Protein AF-A0A7X7P856-F1 (afdb_monomer_lite)

Foldseek 3Di:
DALVLLLVVLVCVQVCVVVCVPCVVDDCPDPVLVPDDLLVNLLVLLSVCLVPVDPVSLVSNVVSCVVVVHDADSVVSVVLSVVLVVLVPDPPSRVVVVVSSLVSQVRSCVRQRCLCVQLVVCVVVVVLLSVLLSLLVSLVSGDHLVVNLVSLVVCCVSPVCSVVLNVLSVVLVCLSVVDDNDPVSSVVSSVSVNVSNVVSVVSD

Radius of gyration: 17.4 Å; chains: 1; bounding box: 40×41×43 Å

Structure (mmCIF, N/CA/C/O backbone):
data_AF-A0A7X7P856-F1
#
_entry.id   AF-A0A7X7P856-F1
#
loop_
_atom_site.group_PDB
_atom_site.id
_atom_site.type_symbol
_atom_site.label_atom_id
_atom_site.label_alt_id
_atom_site.label_comp_id
_atom_site.label_asym_id
_atom_site.label_entity_id
_atom_site.label_seq_id
_atom_site.pdbx_PDB_ins_code
_atom_site.Cartn_x
_atom_site.Cartn_y
_atom_site.Cartn_z
_atom_site.occupancy
_atom_site.B_iso_or_equiv
_atom_site.auth_seq_id
_atom_site.auth_comp_id
_atom_site.auth_asym_id
_atom_site.auth_atom_id
_atom_site.pdbx_PDB_model_num
ATOM 1 N N . MET A 1 1 ? 11.801 -8.589 -17.623 1.00 38.41 1 MET A N 1
ATOM 2 C CA . MET A 1 1 ? 10.971 -8.001 -16.553 1.00 38.41 1 MET A CA 1
ATOM 3 C C . MET A 1 1 ? 11.200 -8.850 -15.317 1.00 38.41 1 MET A C 1
ATOM 5 O O . MET A 1 1 ? 11.329 -10.060 -15.484 1.00 38.41 1 MET A O 1
ATOM 9 N N . SER A 1 2 ? 11.318 -8.259 -14.129 1.00 43.03 2 SER A N 1
ATOM 10 C CA . SER A 1 2 ? 11.492 -9.043 -12.901 1.00 43.03 2 SER A CA 1
ATOM 11 C C . SER A 1 2 ? 10.182 -9.720 -12.487 1.00 43.03 2 SER A C 1
ATOM 13 O O . SER A 1 2 ? 9.095 -9.311 -12.907 1.00 43.03 2 SER A O 1
ATOM 15 N N . LEU A 1 3 ? 10.282 -10.749 -11.640 1.00 43.09 3 LEU A N 1
ATOM 16 C CA . LEU A 1 3 ? 9.109 -11.396 -11.049 1.00 43.09 3 LEU A CA 1
ATOM 17 C C . LEU A 1 3 ? 8.298 -10.377 -10.243 1.00 43.09 3 LEU A C 1
ATOM 19 O O . LEU A 1 3 ? 7.095 -10.262 -10.431 1.00 43.09 3 LEU A O 1
ATOM 23 N N . THR A 1 4 ? 8.983 -9.569 -9.435 1.00 47.41 4 THR A N 1
ATOM 24 C CA . THR A 1 4 ? 8.433 -8.518 -8.571 1.00 47.41 4 THR A CA 1
ATOM 25 C C . THR A 1 4 ? 7.599 -7.491 -9.343 1.00 47.41 4 THR A C 1
ATOM 27 O O . THR A 1 4 ? 6.482 -7.184 -8.929 1.00 47.41 4 THR A O 1
ATOM 30 N N . VAL A 1 5 ? 8.084 -7.005 -10.492 1.00 51.69 5 VAL A N 1
ATOM 31 C CA . VAL A 1 5 ? 7.381 -5.991 -11.301 1.00 51.69 5 VAL A CA 1
ATOM 32 C C . VAL A 1 5 ? 6.176 -6.585 -12.034 1.00 51.69 5 VAL A C 1
ATOM 34 O O . VAL A 1 5 ? 5.105 -5.981 -12.019 1.00 51.69 5 VAL A O 1
ATOM 37 N N . VAL A 1 6 ? 6.286 -7.787 -12.615 1.00 48.34 6 VAL A N 1
ATOM 38 C CA . VAL A 1 6 ? 5.138 -8.426 -13.298 1.00 48.34 6 VAL A CA 1
ATOM 39 C C . VAL A 1 6 ? 4.101 -8.938 -12.296 1.00 48.34 6 VAL A C 1
ATOM 41 O O . VAL A 1 6 ? 2.902 -8.796 -12.532 1.00 48.34 6 VAL A O 1
ATOM 44 N N . PHE A 1 7 ? 4.535 -9.470 -11.150 1.00 45.38 7 PHE A N 1
ATOM 45 C CA . PHE A 1 7 ? 3.647 -9.818 -10.044 1.00 45.38 7 PHE A CA 1
ATOM 46 C C . PHE A 1 7 ? 2.906 -8.581 -9.554 1.00 45.38 7 PHE A C 1
ATOM 48 O O . PHE A 1 7 ? 1.685 -8.620 -9.460 1.00 45.38 7 PHE A O 1
ATOM 55 N N . THR A 1 8 ? 3.597 -7.465 -9.315 1.00 52.28 8 THR A N 1
ATOM 56 C CA . THR A 1 8 ? 2.916 -6.265 -8.823 1.00 52.28 8 THR A CA 1
ATOM 57 C C . THR A 1 8 ? 1.985 -5.675 -9.878 1.00 52.28 8 THR A C 1
ATOM 59 O O . THR A 1 8 ? 0.849 -5.360 -9.544 1.00 52.28 8 THR A O 1
ATOM 62 N N . ALA A 1 9 ? 2.361 -5.659 -11.162 1.00 54.81 9 ALA A N 1
ATOM 63 C CA . ALA A 1 9 ? 1.444 -5.320 -12.256 1.00 54.81 9 ALA A CA 1
ATOM 64 C C . ALA A 1 9 ? 0.198 -6.237 -12.304 1.00 54.81 9 ALA A C 1
ATOM 66 O O . ALA A 1 9 ? -0.886 -5.786 -12.670 1.00 54.81 9 ALA A O 1
ATOM 67 N N . LEU A 1 10 ? 0.314 -7.502 -11.880 1.00 47.91 10 LEU A N 1
ATOM 68 C CA . LEU A 1 10 ? -0.820 -8.414 -11.700 1.00 47.91 10 LEU A CA 1
ATOM 69 C C . LEU A 1 10 ? -1.604 -8.166 -10.403 1.00 47.91 10 LEU A C 1
ATOM 71 O O . LEU A 1 10 ? -2.823 -8.273 -10.447 1.00 47.91 10 LEU A O 1
ATOM 75 N N . VAL A 1 11 ? -0.977 -7.770 -9.290 1.00 51.22 11 VAL A N 1
ATOM 76 C CA . VAL A 1 11 ? -1.675 -7.304 -8.071 1.00 51.22 11 VAL A CA 1
ATOM 77 C C . VAL A 1 11 ? -2.507 -6.058 -8.377 1.00 51.22 11 VAL A C 1
ATOM 79 O O . VAL A 1 11 ? -3.697 -6.022 -8.058 1.00 51.22 11 VAL A O 1
ATOM 82 N N . PHE A 1 12 ? -1.928 -5.111 -9.117 1.00 54.31 12 PHE A N 1
ATOM 83 C CA . PHE A 1 12 ? -2.629 -4.001 -9.761 1.00 54.31 12 PHE A CA 1
ATOM 84 C C . PHE A 1 12 ? -3.793 -4.480 -10.635 1.00 54.31 12 PHE A C 1
ATOM 86 O O . PHE A 1 12 ? -4.879 -3.916 -10.573 1.00 54.31 12 PHE A O 1
ATOM 93 N N . PHE A 1 13 ? -3.628 -5.561 -11.400 1.00 45.94 13 PHE A N 1
ATOM 94 C CA . PHE A 1 13 ? -4.702 -6.129 -12.223 1.00 45.94 13 PHE A CA 1
ATOM 95 C C . PHE A 1 13 ? -5.777 -6.908 -11.435 1.00 45.94 13 PHE A C 1
ATOM 97 O O . PHE A 1 13 ? -6.794 -7.277 -12.021 1.00 45.94 13 PHE A O 1
ATOM 104 N N . ILE A 1 14 ? -5.577 -7.181 -10.139 1.00 47.62 14 ILE A N 1
ATOM 105 C CA . ILE A 1 14 ? -6.510 -7.913 -9.259 1.00 47.62 14 ILE A CA 1
ATOM 106 C C . ILE A 1 14 ? -7.285 -6.936 -8.376 1.00 47.62 14 ILE A C 1
ATOM 108 O O . ILE A 1 14 ? -8.507 -6.862 -8.488 1.00 47.62 14 ILE A O 1
ATOM 112 N N . ILE A 1 15 ? -6.578 -6.131 -7.572 1.00 51.12 15 ILE A N 1
ATOM 113 C CA . ILE A 1 15 ? -7.159 -5.031 -6.782 1.00 51.12 15 ILE A CA 1
ATOM 114 C C . ILE A 1 15 ? -7.864 -4.072 -7.744 1.00 51.12 15 ILE A C 1
ATOM 116 O O . ILE A 1 15 ? -9.063 -3.796 -7.632 1.00 51.12 15 ILE A O 1
ATOM 120 N N . GLY A 1 16 ? -7.151 -3.705 -8.808 1.00 49.91 16 GLY A N 1
ATOM 121 C CA . GLY A 1 16 ? -7.689 -2.947 -9.915 1.00 49.91 16 GLY A CA 1
ATOM 122 C C . GLY A 1 16 ? -8.701 -3.702 -10.774 1.00 49.91 16 GLY A C 1
ATOM 123 O O . GLY A 1 16 ? -9.312 -3.047 -11.600 1.00 49.91 16 GLY A O 1
ATOM 124 N N . ARG A 1 17 ? -8.997 -5.005 -10.618 1.00 43.22 17 ARG A N 1
ATOM 125 C CA . ARG A 1 17 ? -10.100 -5.635 -11.387 1.00 43.22 17 ARG A CA 1
ATOM 126 C C . ARG A 1 17 ? -11.465 -5.123 -10.936 1.00 43.22 17 ARG A C 1
ATOM 128 O O . ARG A 1 17 ? -12.341 -4.894 -11.771 1.00 43.22 17 ARG A O 1
ATOM 135 N N . SER A 1 18 ? -11.608 -4.889 -9.633 1.00 45.06 18 SER A N 1
ATOM 136 C CA . SER A 1 18 ? -12.782 -4.262 -9.016 1.00 45.06 18 SER A CA 1
ATOM 137 C C . SER A 1 18 ? -12.935 -2.795 -9.433 1.00 45.06 18 SER A C 1
ATOM 139 O O . SER A 1 18 ? -14.052 -2.296 -9.561 1.00 45.06 18 SER A O 1
ATOM 141 N N . ILE A 1 19 ? -11.812 -2.117 -9.699 1.00 49.75 19 ILE A N 1
ATOM 142 C CA . ILE A 1 19 ? -11.761 -0.691 -10.041 1.00 49.75 19 ILE A CA 1
ATOM 143 C C . ILE A 1 19 ? -11.832 -0.470 -11.565 1.00 49.75 19 ILE A C 1
ATOM 145 O O . ILE A 1 19 ? -12.566 0.405 -12.005 1.00 49.75 19 ILE A O 1
ATOM 149 N N . LEU A 1 20 ? -11.189 -1.293 -12.403 1.00 45.03 20 LEU A N 1
ATOM 150 C CA . LEU A 1 20 ? -11.131 -1.208 -13.879 1.00 45.03 20 LEU A CA 1
ATOM 151 C C . LEU A 1 20 ? -12.496 -1.323 -14.563 1.00 45.03 20 LEU A C 1
ATOM 153 O O . LEU A 1 20 ? -12.686 -0.759 -15.642 1.00 45.03 20 LEU A O 1
ATOM 157 N N . LEU A 1 21 ? -13.455 -2.018 -13.943 1.00 48.25 21 LEU A N 1
ATOM 158 C CA . LEU A 1 21 ? -14.843 -2.048 -14.413 1.00 48.25 21 LEU A CA 1
ATOM 159 C C . LEU A 1 21 ? -15.564 -0.696 -14.230 1.00 48.25 21 LEU A C 1
ATOM 161 O O . LEU A 1 21 ? -16.592 -0.481 -14.865 1.00 48.25 21 LEU A O 1
ATOM 165 N N . ARG A 1 22 ? -15.002 0.230 -13.435 1.00 48.88 22 ARG A N 1
ATOM 166 C CA . ARG A 1 22 ? -15.431 1.637 -13.299 1.00 48.88 22 ARG A CA 1
ATOM 167 C C . ARG A 1 22 ? -14.425 2.635 -13.917 1.00 48.88 22 ARG A C 1
ATOM 169 O O . ARG A 1 22 ? -14.835 3.592 -14.558 1.00 48.88 22 ARG A O 1
ATOM 176 N N . TRP A 1 23 ? -13.112 2.388 -13.827 1.00 45.56 23 TRP A N 1
ATOM 177 C CA . TRP A 1 23 ? -12.014 3.278 -14.275 1.00 45.56 23 TRP A CA 1
ATOM 178 C C . TRP A 1 23 ? -11.854 3.381 -15.808 1.00 45.56 23 TRP A C 1
ATOM 180 O O . TRP A 1 23 ? -11.036 4.157 -16.305 1.00 45.56 23 TRP A O 1
ATOM 190 N N . ARG A 1 24 ? -12.628 2.611 -16.590 1.00 40.41 24 ARG A N 1
ATOM 191 C CA . ARG A 1 24 ? -12.507 2.514 -18.060 1.00 40.41 24 ARG A CA 1
ATOM 192 C C . ARG A 1 24 ? -12.919 3.774 -18.843 1.00 40.41 24 ARG A C 1
ATOM 194 O O . ARG A 1 24 ? -12.708 3.810 -20.052 1.00 40.41 24 ARG A O 1
ATOM 201 N N . ALA A 1 25 ? -13.451 4.801 -18.176 1.00 36.31 25 ALA A N 1
ATOM 202 C CA . ALA A 1 25 ? -13.782 6.117 -18.737 1.00 36.31 25 ALA A CA 1
ATOM 203 C C . ALA A 1 25 ? -12.839 7.214 -18.188 1.00 36.31 25 ALA A C 1
ATOM 205 O O . ALA A 1 25 ? -13.259 8.174 -17.548 1.00 36.31 25 ALA A O 1
ATOM 206 N N . GLY A 1 26 ? -11.529 7.047 -18.388 1.00 49.66 26 GLY A N 1
ATOM 207 C CA . GLY A 1 26 ? -10.508 7.802 -17.656 1.00 49.66 26 GLY A CA 1
ATOM 208 C C . GLY A 1 26 ? -10.487 9.324 -17.876 1.00 49.66 26 GLY A C 1
ATOM 209 O O . GLY A 1 26 ? -10.016 9.801 -18.909 1.00 49.66 26 GLY A O 1
ATOM 210 N N . ARG A 1 27 ? -10.852 10.084 -16.833 1.00 48.88 27 ARG A N 1
ATOM 211 C CA . ARG A 1 27 ? -10.323 11.427 -16.517 1.00 48.88 27 ARG A CA 1
ATOM 212 C C . ARG A 1 27 ? -10.225 11.584 -14.997 1.00 48.88 27 ARG A C 1
ATOM 214 O O . ARG A 1 27 ? -11.223 11.400 -14.313 1.00 48.88 27 ARG A O 1
ATOM 221 N N . LEU A 1 28 ? -9.069 12.001 -14.476 1.00 54.00 28 LEU A N 1
ATOM 222 C CA . LEU A 1 28 ? -8.986 12.537 -13.103 1.00 54.00 28 LEU A CA 1
ATOM 223 C C . LEU A 1 28 ? -9.680 13.914 -13.014 1.00 54.00 28 LEU A C 1
ATOM 225 O O . LEU A 1 28 ? -10.179 14.305 -11.967 1.00 54.00 28 LEU A O 1
ATOM 229 N N . ASP A 1 29 ? -9.818 14.591 -14.158 1.00 53.34 29 ASP A N 1
ATOM 230 C CA . ASP A 1 29 ? -10.626 15.798 -14.356 1.00 53.34 29 ASP A CA 1
ATOM 231 C C . ASP A 1 29 ? -12.149 15.522 -14.452 1.00 53.34 29 ASP A C 1
ATOM 233 O O . ASP A 1 29 ? -12.920 16.424 -14.785 1.00 53.34 29 ASP A O 1
ATOM 237 N N . ALA A 1 30 ? -12.612 14.283 -14.233 1.00 60.69 30 ALA A N 1
ATOM 238 C CA . ALA A 1 30 ? -14.042 13.968 -14.205 1.00 60.69 30 ALA A CA 1
ATOM 239 C C . ALA A 1 30 ? -14.698 14.481 -12.916 1.00 60.69 30 ALA A C 1
ATOM 241 O O . ALA A 1 30 ? -14.145 14.338 -11.825 1.00 60.69 30 ALA A O 1
ATOM 242 N N . ALA A 1 31 ? -15.936 14.975 -13.025 1.00 60.28 31 ALA A N 1
ATOM 243 C CA . ALA A 1 31 ? -16.765 15.275 -11.855 1.00 60.28 31 ALA A CA 1
ATOM 244 C C . ALA A 1 31 ? -16.944 14.038 -10.951 1.00 60.28 31 ALA A C 1
ATOM 246 O O . ALA A 1 31 ? -16.957 14.172 -9.734 1.00 60.28 31 ALA A O 1
ATOM 247 N N . GLU A 1 32 ? -16.993 12.844 -11.550 1.00 66.62 32 GLU A N 1
ATOM 248 C CA . GLU A 1 32 ? -17.070 11.550 -10.864 1.00 66.62 32 GLU A CA 1
ATOM 249 C C . GLU A 1 32 ? -15.872 11.296 -9.934 1.00 66.62 32 GLU A C 1
ATOM 251 O O . GLU A 1 32 ? -16.070 10.838 -8.815 1.00 66.62 32 GLU A O 1
ATOM 256 N N . PHE A 1 33 ? -14.639 11.646 -10.335 1.00 76.12 33 PHE A N 1
ATOM 257 C CA . PHE A 1 33 ? -13.462 11.482 -9.468 1.00 76.12 33 PHE A CA 1
ATOM 258 C C . PHE A 1 33 ? -13.538 12.403 -8.243 1.00 76.12 33 PHE A C 1
ATOM 260 O O . PHE A 1 33 ? -13.287 11.965 -7.124 1.00 76.12 33 PHE A O 1
ATOM 267 N N . LYS A 1 34 ? -13.975 13.655 -8.439 1.00 75.75 34 LYS A N 1
ATOM 268 C CA . LYS A 1 34 ? -14.164 14.633 -7.352 1.00 75.75 34 LYS A CA 1
ATOM 269 C C . LYS A 1 34 ? -15.361 14.331 -6.435 1.00 75.75 34 LYS A C 1
ATOM 271 O O . LYS A 1 34 ? -15.521 15.010 -5.426 1.00 75.75 34 LYS A O 1
ATOM 276 N N . GLN A 1 35 ? -16.194 13.348 -6.782 1.00 80.50 35 GLN A N 1
ATOM 277 C CA . GLN A 1 35 ? -17.296 12.841 -5.954 1.00 80.50 35 GLN A CA 1
ATOM 278 C C . GLN A 1 35 ? -16.911 11.594 -5.141 1.00 80.50 35 GLN A C 1
ATOM 280 O O . GLN A 1 35 ? -17.702 11.154 -4.310 1.00 80.50 35 GLN A O 1
ATOM 285 N N . LEU A 1 36 ? -15.722 11.021 -5.360 1.00 80.44 36 LEU A N 1
ATOM 286 C CA . LEU A 1 36 ? -15.198 9.935 -4.531 1.00 80.44 36 LEU A CA 1
ATOM 287 C C . LEU A 1 36 ? -14.749 10.467 -3.164 1.00 80.44 36 LEU A C 1
ATOM 289 O O . LEU A 1 36 ? -14.296 11.606 -3.042 1.00 80.44 36 LEU A O 1
ATOM 293 N N . GLU A 1 37 ? -14.799 9.616 -2.146 1.00 83.94 37 GLU A N 1
ATOM 294 C CA . GLU A 1 37 ? -14.263 9.928 -0.819 1.00 83.94 37 GLU A CA 1
ATOM 295 C C . GLU A 1 37 ? -12.737 10.151 -0.867 1.00 83.94 37 GLU A C 1
ATOM 297 O O . GLU A 1 37 ? -12.056 9.491 -1.662 1.00 83.94 37 GLU A O 1
ATOM 302 N N . PRO A 1 38 ? -12.157 11.024 -0.015 1.00 88.56 38 PRO A N 1
ATOM 303 C CA . PRO A 1 38 ? -10.721 11.322 -0.029 1.00 88.56 38 PRO A CA 1
ATOM 304 C C . PRO A 1 38 ? -9.813 10.088 0.087 1.00 88.56 38 PRO A C 1
ATOM 306 O O . PRO A 1 38 ? -8.777 10.032 -0.572 1.00 88.56 38 PRO A O 1
ATOM 309 N N . ALA A 1 39 ? -10.218 9.066 0.848 1.00 84.06 39 ALA A N 1
ATOM 310 C CA . ALA A 1 39 ? -9.491 7.799 0.946 1.00 84.06 39 ALA A CA 1
ATOM 311 C C . ALA A 1 39 ? -9.403 7.064 -0.405 1.00 84.06 39 ALA A C 1
ATOM 313 O O . ALA A 1 39 ? -8.324 6.642 -0.826 1.00 84.06 39 ALA A O 1
ATOM 314 N N . VAL A 1 40 ? -10.519 6.993 -1.137 1.00 83.94 40 VAL A N 1
ATOM 315 C CA . VAL A 1 40 ? -10.590 6.373 -2.469 1.00 83.94 40 VAL A CA 1
ATOM 316 C C . VAL A 1 40 ? -9.856 7.222 -3.513 1.00 83.94 40 VAL A C 1
ATOM 318 O O . VAL A 1 40 ? -9.156 6.671 -4.364 1.00 83.94 40 VAL A O 1
ATOM 321 N N . GLN A 1 41 ? -9.948 8.556 -3.433 1.00 87.94 41 GLN A N 1
ATOM 322 C CA . GLN A 1 41 ? -9.161 9.456 -4.286 1.00 87.94 41 GLN A CA 1
ATOM 323 C C . GLN A 1 41 ? -7.654 9.247 -4.078 1.00 87.94 41 GLN A C 1
ATOM 325 O O . GLN A 1 41 ? -6.931 9.055 -5.056 1.00 87.94 41 GLN A O 1
ATOM 330 N N . LEU A 1 42 ? -7.183 9.220 -2.825 1.00 90.56 42 LEU A N 1
ATOM 331 C CA . LEU A 1 42 ? -5.776 8.979 -2.499 1.00 90.56 42 LEU A CA 1
ATOM 332 C C . LEU A 1 42 ? -5.311 7.607 -2.995 1.00 90.56 42 LEU A C 1
ATOM 334 O O . LEU A 1 42 ? -4.256 7.526 -3.620 1.00 90.56 42 LEU A O 1
ATOM 338 N N . ALA A 1 43 ? -6.099 6.549 -2.773 1.00 87.56 43 ALA A N 1
ATOM 339 C CA . ALA A 1 43 ? -5.786 5.207 -3.259 1.00 87.56 43 ALA A CA 1
ATOM 340 C C . ALA A 1 43 ? -5.578 5.192 -4.783 1.00 87.56 43 ALA A C 1
ATOM 342 O O . ALA A 1 43 ? -4.524 4.765 -5.249 1.00 87.56 43 ALA A O 1
ATOM 343 N N . VAL A 1 44 ? -6.516 5.758 -5.552 1.00 85.00 44 VAL A N 1
ATOM 344 C CA . VAL A 1 44 ? -6.407 5.866 -7.019 1.00 85.00 44 VAL A CA 1
ATOM 345 C C . VAL A 1 44 ? -5.204 6.719 -7.443 1.00 85.00 44 VAL A C 1
ATOM 347 O O . VAL A 1 44 ? -4.542 6.401 -8.428 1.00 85.00 44 VAL A O 1
ATOM 350 N N . LEU A 1 45 ? -4.875 7.795 -6.725 1.00 90.62 45 LEU A N 1
ATOM 351 C CA . LEU A 1 45 ? -3.710 8.622 -7.057 1.00 90.62 45 LEU A CA 1
ATOM 352 C C . LEU A 1 45 ? -2.379 7.903 -6.779 1.00 90.62 45 LEU A C 1
ATOM 354 O O . LEU A 1 45 ? -1.477 7.981 -7.616 1.00 90.62 45 LEU A O 1
ATOM 358 N N . LYS A 1 46 ? -2.276 7.154 -5.669 1.00 91.56 46 LYS A N 1
ATOM 359 C CA . LYS A 1 46 ? -1.150 6.243 -5.392 1.00 91.56 46 LYS A CA 1
ATOM 360 C C . LYS A 1 46 ? -1.013 5.192 -6.497 1.00 91.56 46 LYS A C 1
ATOM 362 O O . LYS A 1 46 ? 0.074 5.035 -7.053 1.00 91.56 46 LYS A O 1
ATOM 367 N N . GLU A 1 47 ? -2.118 4.528 -6.848 1.00 85.56 47 GLU A N 1
ATOM 368 C CA . GLU A 1 47 ? -2.167 3.510 -7.903 1.00 85.56 47 GLU A CA 1
ATOM 369 C C . GLU A 1 47 ? -1.606 4.050 -9.222 1.00 85.56 47 GLU A C 1
ATOM 371 O O . GLU A 1 47 ? -0.669 3.485 -9.784 1.00 85.56 47 GLU A O 1
ATOM 376 N N . ARG A 1 48 ? -2.135 5.183 -9.701 1.00 84.38 48 ARG A N 1
ATOM 377 C CA . ARG A 1 48 ? -1.720 5.758 -10.988 1.00 84.38 48 ARG A CA 1
ATOM 378 C C . ARG A 1 48 ? -0.292 6.317 -10.967 1.00 84.38 48 ARG A C 1
ATOM 380 O O . ARG A 1 48 ? 0.318 6.412 -12.032 1.00 84.38 48 ARG A O 1
ATOM 387 N N . LEU A 1 49 ? 0.266 6.666 -9.801 1.00 89.00 49 LEU A N 1
ATOM 388 C CA . LEU A 1 49 ? 1.678 7.048 -9.694 1.00 89.00 49 LEU A CA 1
ATOM 389 C C . LEU A 1 49 ? 2.617 5.833 -9.783 1.00 89.00 49 LEU A C 1
ATOM 391 O O . LEU A 1 49 ? 3.643 5.956 -10.438 1.00 89.00 49 LEU A O 1
ATOM 395 N N . LEU A 1 50 ? 2.263 4.674 -9.213 1.00 87.56 50 LEU A N 1
ATOM 396 C CA . LEU A 1 50 ? 3.025 3.422 -9.385 1.00 87.56 50 LEU A CA 1
ATOM 397 C C . LEU A 1 50 ? 2.867 2.818 -10.789 1.00 87.56 50 LEU A C 1
ATOM 399 O O . LEU A 1 50 ? 3.840 2.330 -11.354 1.00 87.56 50 LEU A O 1
ATOM 403 N N . GLU A 1 51 ? 1.661 2.870 -11.367 1.00 83.00 51 GLU A N 1
ATOM 404 C CA . GLU A 1 51 ? 1.380 2.397 -12.735 1.00 83.00 51 GLU A CA 1
ATOM 405 C C . GLU A 1 51 ? 2.168 3.201 -13.784 1.00 83.00 51 GLU A C 1
ATOM 407 O O . GLU A 1 51 ? 2.655 2.642 -14.769 1.00 83.00 51 GLU A O 1
ATOM 412 N N . LEU A 1 52 ? 2.297 4.519 -13.582 1.00 81.94 52 LEU A N 1
ATOM 413 C CA . LEU A 1 52 ? 3.020 5.414 -14.483 1.00 81.94 52 LEU A CA 1
ATOM 414 C C . LEU A 1 52 ? 3.718 6.556 -13.711 1.00 81.94 52 LEU A C 1
ATOM 416 O O . LEU A 1 52 ? 3.182 7.677 -13.647 1.00 81.94 52 LEU A O 1
ATOM 420 N N . PRO A 1 53 ? 4.930 6.311 -13.170 1.00 85.94 53 PRO A N 1
ATOM 421 C CA . PRO A 1 53 ? 5.720 7.324 -12.479 1.00 85.94 53 PRO A CA 1
ATOM 422 C C . PRO A 1 53 ? 6.034 8.495 -13.412 1.00 85.94 53 PRO A C 1
ATOM 424 O O . PRO A 1 53 ? 6.744 8.375 -14.410 1.00 85.94 53 PRO A O 1
ATOM 427 N N . SER A 1 54 ? 5.429 9.647 -13.129 1.00 86.62 54 SER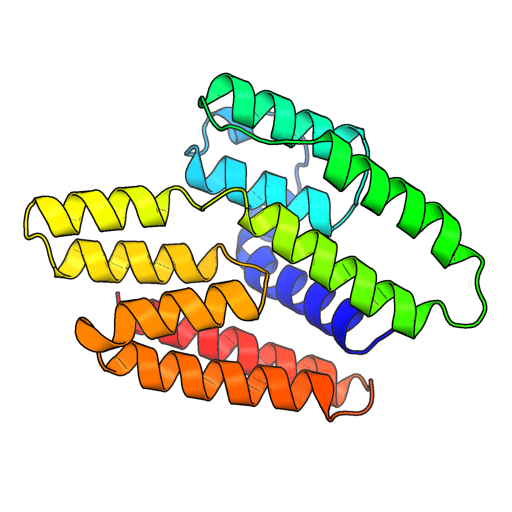 A N 1
ATOM 428 C CA . SER A 1 54 ? 5.477 10.812 -14.010 1.00 86.62 54 SER A CA 1
ATOM 429 C C . SER A 1 54 ? 5.201 12.098 -13.241 1.00 86.62 54 SER A C 1
ATOM 431 O O . SER A 1 54 ? 4.428 12.109 -12.285 1.00 86.62 54 SER A O 1
ATOM 433 N N . GLU A 1 55 ? 5.796 13.205 -13.694 1.00 90.62 55 GLU A N 1
ATOM 434 C CA . GLU A 1 55 ? 5.616 14.526 -13.077 1.00 90.62 55 GLU A CA 1
ATOM 435 C C . GLU A 1 55 ? 4.129 14.923 -12.995 1.00 90.62 55 GLU A C 1
ATOM 437 O O . GLU A 1 55 ? 3.708 15.497 -11.997 1.00 90.62 55 GLU A O 1
ATOM 442 N N . ARG A 1 56 ? 3.300 14.543 -13.983 1.00 89.12 56 ARG A N 1
ATOM 443 C CA . ARG A 1 56 ? 1.846 14.780 -13.940 1.00 89.12 56 ARG A CA 1
ATOM 444 C C . ARG A 1 56 ? 1.174 14.016 -12.796 1.00 89.12 56 ARG A C 1
ATOM 446 O O . ARG A 1 56 ? 0.398 14.609 -12.056 1.00 89.12 56 ARG A O 1
ATOM 453 N N . ASN A 1 57 ? 1.454 12.722 -12.641 1.00 88.69 57 ASN A N 1
ATOM 454 C CA . ASN A 1 57 ? 0.827 11.925 -11.582 1.00 88.69 57 ASN A CA 1
ATOM 455 C C . ASN A 1 57 ? 1.324 12.350 -10.190 1.00 88.69 57 ASN A C 1
ATOM 457 O O . ASN A 1 57 ? 0.537 12.393 -9.247 1.00 88.69 57 ASN A O 1
ATOM 461 N N . LEU A 1 58 ? 2.586 12.778 -10.089 1.00 92.69 58 LEU A N 1
ATOM 462 C CA . LEU A 1 58 ? 3.156 13.366 -8.878 1.00 92.69 58 LEU A CA 1
ATOM 463 C C . LEU A 1 58 ? 2.491 14.708 -8.519 1.00 92.69 58 LEU A C 1
ATOM 465 O O . LEU A 1 58 ? 2.147 14.926 -7.360 1.00 92.69 58 LEU A O 1
ATOM 469 N N . GLN A 1 59 ? 2.238 15.580 -9.501 1.00 92.12 59 GLN A N 1
ATOM 470 C CA . GLN A 1 59 ? 1.510 16.843 -9.305 1.00 92.12 59 GLN A CA 1
ATOM 471 C C . GLN A 1 59 ? 0.030 16.633 -8.947 1.00 92.12 59 GLN A C 1
ATOM 473 O O . GLN A 1 59 ? -0.527 17.432 -8.192 1.00 92.12 59 GLN A O 1
ATOM 478 N N . ASN A 1 60 ? -0.604 15.551 -9.417 1.00 90.75 60 ASN A N 1
ATOM 479 C CA . ASN A 1 60 ? -1.953 15.185 -8.976 1.00 90.75 60 ASN A CA 1
ATOM 480 C C . ASN A 1 60 ? -1.966 14.829 -7.474 1.00 90.75 60 ASN A C 1
ATOM 482 O O . ASN A 1 60 ? -2.835 15.314 -6.751 1.00 90.75 60 ASN A O 1
ATOM 486 N N . ILE A 1 61 ? -0.982 14.049 -6.993 1.00 92.50 61 ILE A N 1
ATOM 487 C CA . ILE A 1 61 ? -0.800 13.790 -5.551 1.00 92.50 61 ILE A CA 1
ATOM 488 C C . ILE A 1 61 ? -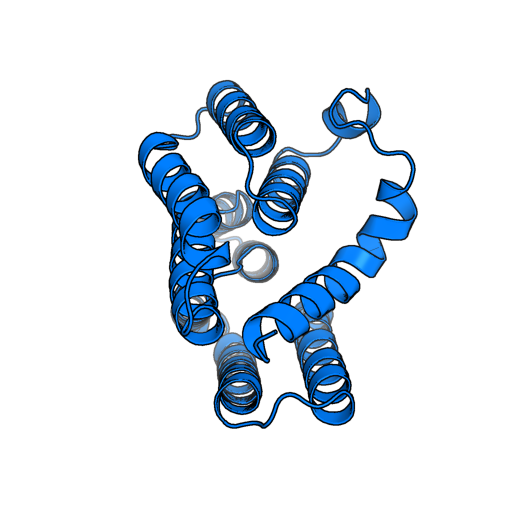0.496 15.085 -4.795 1.00 92.50 61 ILE A C 1
ATOM 490 O O . ILE A 1 61 ? -1.124 15.332 -3.773 1.00 92.50 61 ILE A O 1
ATOM 494 N N . GLU A 1 62 ? 0.411 15.934 -5.289 1.00 93.31 62 GLU A N 1
ATOM 495 C CA . GLU A 1 62 ? 0.755 17.198 -4.620 1.00 93.31 62 GLU A CA 1
ATOM 496 C C . GLU A 1 62 ? -0.468 18.119 -4.459 1.00 93.31 62 GLU A C 1
ATOM 498 O O . GLU A 1 62 ? -0.652 18.748 -3.417 1.00 93.31 62 GLU A O 1
ATOM 503 N N . SER A 1 63 ? -1.320 18.182 -5.485 1.00 91.69 63 SER A N 1
ATOM 504 C CA . SER A 1 63 ? -2.538 18.998 -5.483 1.00 91.69 63 SER A CA 1
ATOM 505 C C . SER A 1 63 ? -3.562 18.450 -4.490 1.00 91.69 63 SER A C 1
ATOM 507 O O . SER A 1 63 ? -4.037 19.193 -3.634 1.00 91.69 63 SER A O 1
ATOM 509 N N . PHE A 1 64 ? -3.830 17.141 -4.532 1.00 93.12 64 PHE A N 1
ATOM 510 C CA . PHE A 1 64 ? -4.709 16.470 -3.572 1.00 93.12 64 PHE A CA 1
ATOM 511 C C . PHE A 1 64 ? -4.200 16.610 -2.126 1.00 93.12 64 PHE A C 1
ATOM 513 O O . PHE A 1 64 ? -4.980 16.890 -1.217 1.00 93.12 64 PHE A O 1
ATOM 520 N N . ALA A 1 65 ? -2.890 16.467 -1.907 1.00 91.81 65 ALA A N 1
ATOM 521 C CA . ALA A 1 65 ? -2.263 16.623 -0.601 1.00 91.81 65 ALA A CA 1
ATOM 522 C C . ALA A 1 65 ? -2.450 18.045 -0.050 1.00 91.81 65 ALA A C 1
ATOM 524 O O . ALA A 1 65 ? -2.891 18.202 1.086 1.00 91.81 65 ALA A O 1
ATOM 525 N N . LYS A 1 66 ? -2.216 19.076 -0.876 1.00 91.38 66 LYS A N 1
ATOM 526 C CA . LYS A 1 66 ? -2.473 20.484 -0.524 1.00 91.38 66 LYS A CA 1
ATOM 527 C C . LYS A 1 66 ? -3.947 20.751 -0.208 1.00 91.38 66 LYS A C 1
ATOM 529 O O . LYS A 1 66 ? -4.226 21.452 0.761 1.00 91.38 66 LYS A O 1
ATOM 534 N N . GLU A 1 67 ? -4.876 20.191 -0.985 1.00 91.06 67 GLU A N 1
ATOM 535 C CA . GLU A 1 67 ? -6.325 20.327 -0.755 1.00 91.06 67 GLU A CA 1
ATOM 536 C C . GLU A 1 67 ? -6.787 19.644 0.549 1.00 91.06 67 GLU A C 1
ATOM 538 O O . GLU A 1 67 ? -7.703 20.142 1.200 1.00 91.06 67 GLU A O 1
ATOM 543 N N . ASN A 1 68 ? -6.128 18.556 0.972 1.00 89.50 68 ASN A N 1
ATOM 544 C CA . ASN A 1 68 ? -6.483 17.770 2.166 1.00 89.50 68 ASN A CA 1
ATOM 545 C C . ASN A 1 68 ? -5.549 18.004 3.376 1.00 89.50 68 ASN A C 1
ATOM 547 O O . ASN A 1 68 ? -5.624 17.275 4.363 1.00 89.50 68 ASN A O 1
ATOM 551 N N . GLY A 1 69 ? -4.656 18.999 3.322 1.00 88.81 69 GLY A N 1
ATOM 552 C CA . GLY A 1 69 ? -3.736 19.337 4.419 1.00 88.81 69 GLY A CA 1
ATOM 553 C C . GLY A 1 69 ? -2.621 18.315 4.696 1.00 88.81 69 GLY A C 1
ATOM 554 O O . GLY A 1 69 ? -1.988 18.377 5.749 1.00 88.81 69 GLY A O 1
ATOM 555 N N . LEU A 1 70 ? -2.362 17.384 3.774 1.00 87.56 70 LEU A N 1
ATOM 556 C CA . LEU A 1 70 ? -1.319 16.365 3.904 1.00 87.56 70 LEU A CA 1
ATOM 557 C C . LEU A 1 70 ? 0.062 16.945 3.560 1.00 87.56 70 LEU A C 1
ATOM 559 O O . LEU A 1 70 ? 0.239 17.612 2.540 1.00 87.56 70 LEU A O 1
ATOM 563 N N . ALA A 1 71 ? 1.070 16.644 4.380 1.00 84.00 71 ALA A N 1
ATOM 564 C CA . ALA A 1 71 ? 2.456 17.021 4.112 1.00 84.00 71 ALA A CA 1
ATOM 565 C C . ALA A 1 71 ? 3.152 15.961 3.240 1.00 84.00 71 ALA A C 1
ATOM 567 O O . ALA A 1 71 ? 3.288 14.811 3.651 1.00 84.00 71 ALA A O 1
ATOM 568 N N . THR A 1 72 ? 3.628 16.350 2.054 1.00 85.94 72 THR A N 1
ATOM 569 C CA . THR A 1 72 ? 4.305 15.448 1.102 1.00 85.94 72 THR A CA 1
ATOM 570 C C . THR A 1 72 ? 5.557 16.103 0.515 1.00 85.94 72 THR A C 1
ATOM 572 O O . THR A 1 72 ? 5.441 17.111 -0.186 1.00 85.94 72 THR A O 1
ATOM 575 N N . ASP A 1 73 ? 6.749 15.531 0.722 1.00 88.62 73 ASP A N 1
ATOM 576 C CA . ASP A 1 73 ? 7.932 15.957 -0.041 1.00 88.62 73 ASP A CA 1
ATOM 577 C C . ASP A 1 73 ? 7.948 15.295 -1.422 1.00 88.62 73 ASP A C 1
ATOM 579 O O . ASP A 1 73 ? 8.502 14.215 -1.618 1.00 88.62 73 ASP A O 1
ATOM 583 N N . ILE A 1 74 ? 7.365 15.968 -2.409 1.00 89.81 74 ILE A N 1
ATOM 584 C CA . ILE A 1 74 ? 7.394 15.500 -3.798 1.00 89.81 74 ILE A CA 1
ATOM 585 C C . ILE A 1 74 ? 8.785 15.578 -4.450 1.00 89.81 74 ILE A C 1
ATOM 587 O O . ILE A 1 74 ? 8.991 15.005 -5.520 1.00 89.81 74 ILE A O 1
ATOM 591 N N . ASN A 1 75 ? 9.757 16.275 -3.850 1.00 90.19 75 ASN A N 1
ATOM 592 C CA . ASN A 1 75 ? 11.066 16.455 -4.480 1.00 90.19 75 ASN A CA 1
ATOM 593 C C . ASN A 1 75 ? 11.914 15.182 -4.405 1.00 90.19 75 ASN A C 1
ATOM 595 O O . ASN A 1 75 ? 12.597 14.871 -5.381 1.00 90.19 75 ASN A O 1
ATOM 599 N N . SER A 1 76 ? 11.814 14.414 -3.316 1.00 91.31 76 SER A N 1
ATOM 600 C CA . SER A 1 76 ? 12.410 13.075 -3.226 1.00 91.31 76 SER A CA 1
ATOM 601 C C . SER A 1 76 ? 11.808 12.096 -4.243 1.00 91.31 76 SER A C 1
ATOM 603 O O . SER A 1 76 ? 12.567 11.451 -4.964 1.00 91.31 76 SER A O 1
ATOM 605 N N . TYR A 1 77 ? 10.480 12.039 -4.428 1.00 92.50 77 TYR A N 1
ATOM 606 C CA . TYR A 1 77 ? 9.903 11.158 -5.462 1.00 92.50 77 TYR A CA 1
ATOM 607 C C . TYR A 1 77 ? 10.302 11.565 -6.888 1.00 92.50 77 TYR A C 1
ATOM 609 O O . TYR A 1 77 ? 10.533 10.707 -7.741 1.00 92.50 77 TYR A O 1
ATOM 617 N N . ARG A 1 78 ? 10.461 12.868 -7.167 1.00 92.38 78 ARG A N 1
ATOM 618 C CA . ARG A 1 78 ? 10.945 13.335 -8.478 1.00 92.38 78 ARG A CA 1
ATOM 619 C C . ARG A 1 78 ? 12.329 12.769 -8.828 1.00 92.38 78 ARG A C 1
ATOM 621 O O . ARG A 1 78 ? 12.586 12.512 -10.004 1.00 92.38 78 ARG A O 1
ATOM 628 N N . GLN A 1 79 ? 13.193 12.522 -7.839 1.00 92.19 79 GLN A N 1
ATOM 629 C CA . GLN A 1 79 ? 14.480 11.850 -8.059 1.00 92.19 79 GLN A CA 1
ATOM 630 C C . GLN A 1 79 ? 14.284 10.389 -8.497 1.00 92.19 79 GLN A C 1
ATOM 632 O O . GLN A 1 79 ? 14.935 9.954 -9.443 1.00 92.19 79 GLN A O 1
ATOM 637 N N . LEU A 1 80 ? 13.323 9.666 -7.908 1.00 91.81 80 LEU A N 1
ATOM 638 C CA . LEU A 1 80 ? 12.990 8.285 -8.291 1.00 91.81 80 LEU A CA 1
ATOM 639 C C . LEU A 1 80 ? 12.462 8.191 -9.738 1.00 91.81 80 LEU A C 1
ATOM 641 O O . LEU A 1 80 ? 12.815 7.264 -10.465 1.00 91.81 80 LEU A O 1
ATOM 645 N N . ILE A 1 81 ? 11.675 9.174 -10.198 1.00 88.81 81 ILE A N 1
ATOM 646 C CA . ILE A 1 81 ? 11.240 9.262 -11.609 1.00 88.81 81 ILE A CA 1
ATOM 647 C C . ILE A 1 81 ? 12.453 9.467 -12.537 1.00 88.81 81 ILE A C 1
ATOM 649 O O . ILE A 1 81 ? 12.574 8.812 -13.574 1.00 88.81 81 ILE A O 1
ATOM 653 N N . GLN A 1 82 ? 13.377 10.361 -12.167 1.00 88.38 82 GLN A N 1
ATOM 654 C CA . GLN A 1 82 ? 14.598 10.616 -12.944 1.00 88.38 82 GLN A CA 1
ATOM 655 C C . GLN A 1 82 ? 15.532 9.400 -12.985 1.00 88.38 82 GLN A C 1
ATOM 657 O O . GLN A 1 82 ? 16.191 9.174 -14.002 1.00 88.38 82 GLN A O 1
ATOM 662 N N . GLU A 1 83 ? 15.584 8.614 -11.910 1.00 87.94 83 GLU A N 1
ATOM 663 C CA . GLU A 1 83 ? 16.332 7.360 -11.841 1.00 87.94 83 GLU A CA 1
ATOM 664 C C . GLU A 1 83 ? 15.738 6.308 -12.790 1.00 87.94 83 GLU A C 1
ATOM 666 O O . GLU A 1 83 ? 16.469 5.737 -13.597 1.00 87.94 83 GLU A O 1
ATOM 671 N N . GLN A 1 84 ? 14.411 6.140 -12.827 1.00 83.88 84 GLN A N 1
ATOM 672 C CA . GLN A 1 84 ? 13.742 5.212 -13.755 1.00 83.88 84 GLN A CA 1
ATOM 673 C C . GLN A 1 84 ? 14.083 5.495 -15.231 1.00 83.88 84 GLN A C 1
ATOM 675 O O . GLN A 1 84 ? 14.372 4.587 -16.017 1.00 83.88 84 GLN A O 1
ATOM 680 N N . MET A 1 85 ? 14.132 6.779 -15.605 1.00 81.62 85 MET A N 1
ATOM 681 C CA . MET A 1 85 ? 14.534 7.231 -16.947 1.00 81.62 85 MET A CA 1
ATOM 682 C C . MET A 1 85 ? 16.018 6.967 -17.279 1.00 81.62 85 MET A C 1
ATOM 684 O O . MET A 1 85 ? 16.415 7.043 -18.451 1.00 81.62 85 MET A O 1
ATOM 688 N N . GLN A 1 86 ? 16.849 6.678 -16.277 1.00 83.44 86 GLN A N 1
ATOM 689 C CA . GLN A 1 86 ? 18.254 6.294 -16.432 1.00 83.44 86 GLN A CA 1
ATOM 690 C C . GLN A 1 86 ? 18.396 4.767 -16.476 1.00 83.44 86 GLN A C 1
ATOM 692 O O . GLN A 1 86 ? 18.929 4.259 -17.462 1.00 83.44 86 GLN A O 1
ATOM 697 N N . LEU A 1 87 ? 17.799 4.042 -15.520 1.00 80.38 87 LEU A N 1
ATOM 698 C CA . LEU A 1 87 ? 17.836 2.572 -15.438 1.00 80.38 87 LEU A CA 1
ATOM 699 C C . LEU A 1 87 ? 17.357 1.871 -16.716 1.00 80.38 87 LEU A C 1
ATOM 701 O O . LEU A 1 87 ? 17.907 0.839 -17.095 1.00 80.38 87 LEU A O 1
ATOM 705 N N . SER A 1 88 ? 16.405 2.470 -17.444 1.00 67.75 88 SER A N 1
ATOM 706 C CA . SER A 1 88 ? 15.949 2.002 -18.769 1.00 67.75 88 SER A CA 1
ATOM 707 C C . SER A 1 88 ? 17.054 1.820 -19.833 1.00 67.75 88 SER A C 1
ATOM 709 O O . SER A 1 88 ? 16.787 1.262 -20.897 1.00 67.75 88 SER A O 1
ATOM 711 N N . LYS A 1 89 ? 18.281 2.292 -19.573 1.00 71.06 89 LYS A N 1
ATOM 712 C CA . LYS A 1 89 ? 19.443 2.243 -20.479 1.00 71.06 89 LYS A CA 1
ATOM 713 C C . LYS A 1 89 ? 20.559 1.312 -19.985 1.00 71.06 89 LYS A C 1
ATOM 715 O O . LYS A 1 89 ? 21.569 1.170 -20.674 1.00 71.06 89 LYS A O 1
ATOM 720 N N . GLU A 1 9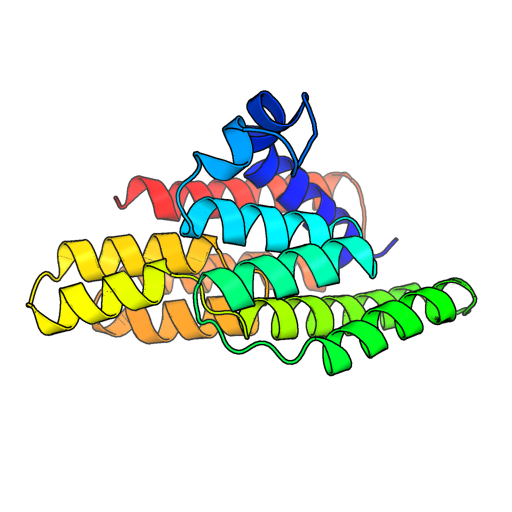0 ? 20.413 0.706 -18.807 1.00 72.06 90 GLU A N 1
ATOM 721 C CA . GLU A 1 90 ? 21.484 -0.043 -18.144 1.00 72.06 90 GLU A CA 1
ATOM 722 C C . GLU A 1 90 ? 21.399 -1.560 -18.358 1.00 72.06 90 GLU A C 1
ATOM 724 O O . GLU A 1 90 ? 20.341 -2.127 -18.629 1.00 72.06 90 GLU A O 1
ATOM 729 N N . LYS A 1 91 ? 22.542 -2.247 -18.231 1.00 59.41 91 LYS A N 1
ATOM 730 C CA . LYS A 1 91 ? 22.625 -3.705 -18.439 1.00 59.41 91 LYS A CA 1
ATOM 731 C C . LYS A 1 91 ? 22.036 -4.520 -17.287 1.00 59.41 91 LYS A C 1
ATOM 733 O O . LYS A 1 91 ? 21.551 -5.621 -17.520 1.00 59.41 91 LYS A O 1
ATOM 738 N N . GLU A 1 92 ? 22.063 -3.980 -16.071 1.00 64.31 92 GLU A N 1
ATOM 739 C CA . GLU A 1 92 ? 21.581 -4.645 -14.849 1.00 64.31 92 GLU A CA 1
ATOM 740 C C . GLU A 1 92 ? 20.173 -4.174 -14.444 1.00 64.31 92 GLU A C 1
ATOM 742 O O . GLU A 1 92 ? 19.721 -4.421 -13.325 1.00 64.31 92 GLU A O 1
ATOM 747 N N . ALA A 1 93 ? 19.456 -3.531 -15.378 1.00 64.75 93 ALA A N 1
ATOM 748 C CA . ALA A 1 93 ? 18.192 -2.837 -15.144 1.00 64.75 93 ALA A CA 1
ATOM 749 C C . ALA A 1 93 ? 17.198 -3.616 -14.268 1.00 64.75 93 ALA A C 1
ATOM 751 O O . ALA A 1 93 ? 16.625 -3.029 -13.367 1.00 64.75 93 ALA A O 1
ATOM 752 N N . MET A 1 94 ? 17.026 -4.933 -14.454 1.00 59.88 94 MET A N 1
ATOM 753 C CA . MET A 1 94 ? 16.022 -5.711 -13.703 1.00 59.88 94 MET A CA 1
ATOM 754 C C . MET A 1 94 ? 16.279 -5.817 -12.189 1.00 59.88 94 MET A C 1
ATOM 756 O O . MET A 1 94 ? 15.326 -6.020 -11.443 1.00 59.88 94 MET A O 1
ATOM 760 N N . ALA A 1 95 ? 17.529 -5.701 -11.726 1.00 64.62 95 ALA A N 1
ATOM 761 C CA . ALA A 1 95 ? 17.840 -5.699 -10.292 1.00 64.62 95 ALA A CA 1
ATOM 762 C C . ALA A 1 95 ? 17.644 -4.301 -9.682 1.00 64.62 95 ALA A C 1
ATOM 764 O O . ALA A 1 95 ? 17.112 -4.156 -8.582 1.00 64.62 95 ALA A O 1
ATOM 765 N N . LEU A 1 96 ? 18.026 -3.267 -10.433 1.00 69.38 96 LEU A N 1
ATOM 766 C CA . LEU A 1 96 ? 17.9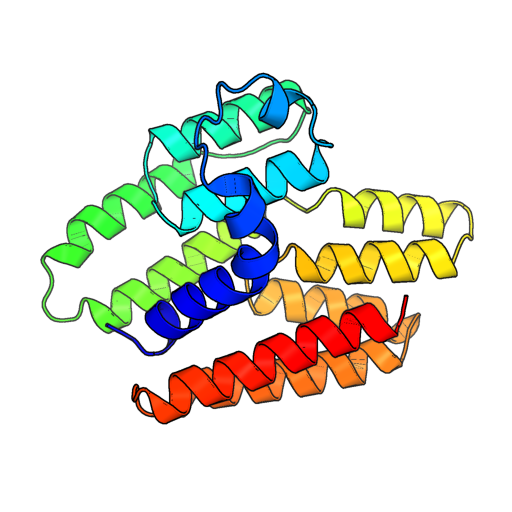02 -1.867 -10.030 1.00 69.38 96 LEU A CA 1
ATOM 767 C C . LEU A 1 96 ? 16.435 -1.393 -10.054 1.00 69.38 96 LEU A C 1
ATOM 769 O O . LEU A 1 96 ? 16.025 -0.644 -9.175 1.00 69.38 96 LEU A O 1
ATOM 773 N N . ASP A 1 97 ? 15.630 -1.893 -10.996 1.00 73.06 97 ASP A N 1
ATOM 774 C CA . ASP A 1 97 ? 14.180 -1.663 -11.119 1.00 73.06 97 ASP A CA 1
ATOM 775 C C . ASP A 1 97 ? 13.422 -2.180 -9.879 1.00 73.06 97 ASP A C 1
ATOM 777 O O . ASP A 1 97 ? 12.557 -1.488 -9.349 1.00 73.06 97 ASP A O 1
ATOM 781 N N . ASN A 1 98 ? 13.828 -3.327 -9.315 1.00 73.31 98 ASN A N 1
ATOM 782 C CA . ASN A 1 98 ? 13.298 -3.823 -8.037 1.00 73.31 98 ASN A CA 1
ATOM 783 C C . ASN A 1 98 ? 13.624 -2.883 -6.861 1.00 73.31 98 ASN A C 1
ATOM 785 O O . ASN A 1 98 ? 12.730 -2.518 -6.099 1.00 73.31 98 ASN A O 1
ATOM 789 N N . LEU A 1 99 ? 14.889 -2.464 -6.728 1.00 82.25 99 LEU A N 1
ATOM 790 C CA . LEU A 1 99 ? 15.333 -1.547 -5.665 1.00 82.25 99 LEU A CA 1
ATOM 791 C C . LEU A 1 99 ? 14.735 -0.140 -5.816 1.00 82.25 99 LEU A C 1
ATOM 793 O O . LEU A 1 99 ? 14.593 0.596 -4.839 1.00 82.25 99 LEU A O 1
ATOM 797 N N . LEU A 1 100 ? 14.411 0.273 -7.040 1.00 85.88 100 LEU A N 1
ATOM 798 C CA . LEU A 1 100 ? 13.668 1.498 -7.312 1.00 85.88 100 LEU A CA 1
ATOM 799 C C . LEU A 1 100 ? 12.194 1.349 -6.923 1.00 85.88 100 LEU A C 1
ATOM 801 O O . LEU A 1 100 ? 11.665 2.230 -6.248 1.00 85.88 100 LEU A O 1
ATOM 805 N N . TYR A 1 101 ? 11.554 0.235 -7.281 1.00 83.69 101 TYR A N 1
ATOM 806 C CA . TYR A 1 101 ? 10.161 -0.043 -6.937 1.00 83.69 101 TYR A CA 1
ATOM 807 C C . TYR A 1 101 ? 9.928 -0.108 -5.415 1.00 83.69 101 TYR A C 1
ATOM 809 O O . TYR A 1 101 ? 8.959 0.458 -4.904 1.00 83.69 101 TYR A O 1
ATOM 817 N N . GLU A 1 102 ? 10.853 -0.712 -4.662 1.00 87.31 102 GLU A N 1
ATOM 818 C CA . GLU A 1 102 ? 10.822 -0.715 -3.192 1.00 87.31 102 GLU A CA 1
ATOM 819 C C . GLU A 1 102 ? 10.815 0.719 -2.627 1.00 87.31 102 GLU A C 1
ATOM 821 O O . GLU A 1 102 ? 9.920 1.084 -1.865 1.00 87.31 102 GLU A O 1
ATOM 826 N N . ARG A 1 103 ? 11.724 1.587 -3.092 1.00 91.56 103 ARG A N 1
ATOM 827 C CA . ARG A 1 103 ? 11.770 3.006 -2.684 1.00 91.56 103 ARG A CA 1
ATOM 828 C C . ARG A 1 103 ? 10.543 3.803 -3.137 1.00 91.56 103 ARG A C 1
ATOM 830 O O . ARG A 1 103 ? 10.093 4.693 -2.415 1.00 91.56 103 ARG A O 1
ATOM 837 N N . GLN A 1 104 ? 9.981 3.493 -4.308 1.00 91.19 104 GLN A N 1
ATOM 838 C CA . GLN A 1 104 ? 8.750 4.123 -4.795 1.00 91.19 104 GLN A CA 1
ATOM 839 C C . GLN A 1 104 ? 7.541 3.755 -3.919 1.00 91.19 104 GLN A C 1
ATOM 841 O O . GLN A 1 104 ? 6.740 4.639 -3.614 1.00 91.19 104 GLN A O 1
ATOM 846 N N . THR A 1 105 ? 7.424 2.500 -3.466 1.00 91.94 105 THR A N 1
ATOM 847 C CA . THR A 1 105 ? 6.348 2.090 -2.541 1.00 91.94 105 THR A CA 1
ATOM 848 C C . THR A 1 105 ? 6.565 2.607 -1.118 1.00 91.94 105 THR A C 1
ATOM 850 O O . THR A 1 105 ? 5.611 3.100 -0.520 1.00 91.94 105 THR A O 1
ATOM 853 N N . GLU A 1 106 ? 7.799 2.609 -0.594 1.00 92.75 106 GLU A N 1
ATOM 854 C CA . GLU A 1 106 ? 8.110 3.237 0.702 1.00 92.75 106 GLU A CA 1
ATOM 855 C C . GLU A 1 106 ? 7.754 4.731 0.732 1.00 92.75 106 GLU A C 1
ATOM 857 O O . GLU A 1 106 ? 7.158 5.193 1.707 1.00 92.75 106 GLU A O 1
ATOM 862 N N . TRP A 1 107 ? 8.072 5.493 -0.327 1.00 94.88 107 TRP A N 1
ATOM 863 C CA . TRP A 1 107 ? 7.681 6.907 -0.405 1.00 94.88 107 TRP A CA 1
ATOM 864 C C . TRP A 1 107 ? 6.161 7.063 -0.488 1.00 94.88 107 TRP A C 1
ATOM 866 O O . TRP A 1 107 ? 5.590 7.903 0.206 1.00 94.88 107 TRP A O 1
ATOM 876 N N . ILE A 1 108 ? 5.479 6.234 -1.281 1.00 93.06 108 ILE A N 1
ATOM 877 C CA . ILE A 1 108 ? 4.018 6.293 -1.414 1.00 93.06 108 ILE A CA 1
ATOM 878 C C . ILE A 1 108 ? 3.308 5.968 -0.092 1.00 93.06 108 ILE A C 1
ATOM 880 O O . ILE A 1 108 ? 2.305 6.604 0.229 1.00 93.06 108 ILE A O 1
ATOM 884 N N . ASP A 1 109 ? 3.867 5.087 0.735 1.00 93.81 109 ASP A N 1
ATOM 885 C CA . ASP A 1 109 ? 3.365 4.792 2.082 1.00 93.81 109 ASP A CA 1
ATOM 886 C C . ASP A 1 109 ? 3.978 5.664 3.191 1.00 93.81 109 ASP A C 1
ATOM 888 O O . ASP A 1 109 ? 3.701 5.453 4.377 1.00 93.81 109 ASP A O 1
ATOM 892 N N . SER A 1 110 ? 4.746 6.699 2.833 1.00 92.75 110 SER A N 1
ATOM 893 C CA . SER A 1 110 ? 4.919 7.876 3.696 1.00 92.75 110 SER A CA 1
ATOM 894 C C . SER A 1 110 ? 3.647 8.735 3.728 1.00 92.75 110 SER A C 1
ATOM 896 O O . SER A 1 110 ? 3.364 9.371 4.741 1.00 92.75 110 SER A O 1
ATOM 898 N N . ILE A 1 111 ? 2.828 8.672 2.668 1.00 92.75 111 ILE A N 1
ATOM 899 C CA . ILE A 1 111 ? 1.476 9.235 2.636 1.00 92.75 111 ILE A CA 1
ATOM 900 C C . ILE A 1 111 ? 0.523 8.201 3.248 1.00 92.75 111 ILE A C 1
ATOM 902 O O . ILE A 1 111 ? -0.009 7.322 2.560 1.00 92.75 111 ILE A O 1
ATOM 906 N N . THR A 1 112 ? 0.371 8.254 4.571 1.00 91.75 112 THR A N 1
ATOM 907 C CA . THR A 1 112 ? -0.450 7.305 5.335 1.00 91.75 112 THR A CA 1
ATOM 908 C C . THR A 1 112 ? -1.907 7.301 4.839 1.00 91.75 112 THR A C 1
ATOM 910 O O . THR A 1 112 ? -2.489 8.377 4.691 1.00 91.75 112 THR A O 1
ATOM 913 N N . PRO A 1 113 ? -2.514 6.124 4.591 1.00 92.00 113 PRO A N 1
ATOM 914 C CA . PRO A 1 113 ? -3.951 5.997 4.331 1.00 92.00 113 PRO A CA 1
ATOM 915 C C . PRO A 1 113 ? -4.813 6.641 5.429 1.00 92.00 113 PRO A C 1
ATOM 917 O O . PRO A 1 113 ? -4.478 6.554 6.612 1.00 92.00 113 PRO A O 1
ATOM 920 N N . PHE A 1 114 ? -5.933 7.265 5.051 1.00 90.44 114 PHE A N 1
ATOM 921 C CA . PHE A 1 114 ? -6.832 7.947 5.997 1.00 90.44 114 PHE A CA 1
ATOM 922 C C . PHE A 1 114 ? -7.481 6.972 6.986 1.00 90.44 114 PHE A C 1
ATOM 924 O O . PHE A 1 114 ? -7.766 7.341 8.123 1.00 90.44 114 PHE A O 1
ATOM 931 N N . GLU A 1 115 ? -7.663 5.723 6.566 1.00 92.88 115 GLU A N 1
ATOM 932 C CA . GLU A 1 115 ? -8.221 4.631 7.352 1.00 92.88 115 GLU A CA 1
ATOM 933 C C . GLU A 1 115 ? -7.446 4.419 8.672 1.00 92.88 115 GLU A C 1
ATOM 935 O O . GLU A 1 115 ? -8.062 4.264 9.721 1.00 92.88 115 GLU A O 1
ATOM 940 N N . PHE A 1 116 ? -6.115 4.573 8.697 1.00 95.25 116 PHE A N 1
ATOM 941 C CA . PHE A 1 116 ? -5.347 4.498 9.953 1.00 95.25 116 PHE A CA 1
ATOM 942 C C . PHE A 1 116 ? -5.625 5.662 10.924 1.00 95.25 116 PHE A C 1
ATOM 944 O O . PHE A 1 116 ? -5.498 5.494 12.139 1.00 95.25 116 PHE A O 1
ATOM 951 N N . SER A 1 117 ? -6.030 6.833 10.421 1.00 94.06 117 SER A N 1
ATOM 952 C CA . SER A 1 117 ? -6.476 7.948 11.268 1.00 94.06 117 SER A CA 1
ATOM 953 C C . SER A 1 117 ? -7.852 7.661 11.874 1.00 94.06 117 SER A C 1
ATOM 955 O O . SER A 1 117 ? -8.042 7.886 13.069 1.00 94.06 117 SER A O 1
ATOM 957 N N . LEU A 1 118 ? -8.776 7.098 11.084 1.00 92.75 118 LEU A N 1
ATOM 958 C CA . LEU A 1 118 ? -10.096 6.658 11.557 1.00 92.75 118 LEU A CA 1
ATOM 959 C C . LEU A 1 118 ? -9.964 5.556 12.617 1.00 92.75 118 LEU A C 1
ATOM 961 O O . LEU A 1 118 ? -10.567 5.656 13.684 1.00 92.75 118 LEU A O 1
ATOM 965 N N . ALA A 1 119 ? -9.090 4.573 12.380 1.00 94.88 119 ALA A N 1
ATOM 966 C CA . ALA A 1 119 ? -8.760 3.529 13.345 1.00 94.88 119 ALA A CA 1
ATOM 967 C C . ALA A 1 119 ? -8.257 4.124 14.671 1.00 94.88 119 ALA A C 1
ATOM 969 O O . ALA A 1 119 ? -8.725 3.754 15.750 1.00 94.88 119 ALA A O 1
ATOM 970 N N . LYS A 1 120 ? -7.324 5.084 14.607 1.00 96.50 120 LYS A N 1
ATOM 971 C CA . LYS A 1 120 ? -6.797 5.764 15.797 1.00 96.50 120 LYS A CA 1
ATOM 972 C C . LYS A 1 120 ? -7.899 6.492 16.574 1.00 96.50 120 LYS A C 1
ATOM 974 O O . LYS A 1 120 ? -7.927 6.388 17.798 1.00 96.50 120 LYS A O 1
ATOM 979 N N . GLU A 1 121 ? -8.804 7.191 15.892 1.00 96.44 121 GLU A N 1
ATOM 980 C CA . GLU A 1 121 ? -9.944 7.841 16.543 1.00 96.44 121 GLU A CA 1
ATOM 981 C C . GLU A 1 121 ? -10.898 6.842 17.210 1.00 96.44 121 GLU A C 1
ATOM 983 O O . GLU A 1 121 ? -11.282 7.054 18.359 1.00 96.44 121 GLU A O 1
ATOM 988 N N . ALA A 1 122 ? -11.272 5.763 16.517 1.00 95.06 122 ALA A N 1
ATOM 989 C CA . ALA A 1 122 ? -12.126 4.704 17.056 1.00 95.06 122 ALA A CA 1
ATOM 990 C C . ALA A 1 122 ? -11.512 4.098 18.332 1.00 95.06 122 ALA A C 1
ATOM 992 O O . ALA A 1 122 ? -12.153 4.006 19.381 1.00 95.06 122 ALA A O 1
ATOM 993 N N . LYS A 1 123 ? -10.203 3.821 18.301 1.00 95.88 123 LYS A N 1
ATOM 994 C CA . LYS A 1 123 ? -9.436 3.343 19.458 1.00 95.88 123 LYS A CA 1
ATOM 995 C C . LYS A 1 123 ? -9.434 4.324 20.634 1.00 95.88 123 LYS A C 1
ATOM 997 O O . LYS A 1 123 ? -9.498 3.888 21.781 1.00 95.88 123 LYS A O 1
ATOM 1002 N N . GLU A 1 124 ? -9.372 5.629 20.367 1.00 96.56 124 GLU A N 1
ATOM 1003 C CA . GLU A 1 124 ? -9.446 6.685 21.390 1.00 96.56 124 GLU A CA 1
ATOM 1004 C C . GLU A 1 124 ? -10.864 6.854 21.970 1.00 96.56 124 GLU A C 1
ATOM 1006 O O . GLU A 1 124 ? -11.000 7.247 23.130 1.00 96.56 124 GLU A O 1
ATOM 1011 N N . LYS A 1 125 ? -11.908 6.491 21.212 1.00 96.25 125 LYS A N 1
ATOM 1012 C CA . LYS A 1 125 ? -13.314 6.424 21.661 1.00 96.25 125 LYS A CA 1
ATOM 1013 C C . LYS A 1 125 ? -13.648 5.112 22.397 1.00 96.25 125 LYS A C 1
ATOM 1015 O O . LYS A 1 125 ? -14.611 5.068 23.158 1.00 96.25 125 LYS A O 1
ATOM 1020 N N . GLY A 1 126 ? -12.835 4.066 22.216 1.00 95.25 126 GLY A N 1
ATOM 1021 C CA . GLY A 1 126 ? -13.061 2.712 22.745 1.00 95.25 126 GLY A CA 1
ATOM 1022 C C . GLY A 1 126 ? -13.832 1.783 21.796 1.00 95.25 126 GLY A C 1
ATOM 1023 O O . GLY A 1 126 ? -14.185 0.670 22.181 1.00 95.25 126 GLY A O 1
ATOM 1024 N N . GLU A 1 127 ? -14.066 2.227 20.563 1.00 94.94 127 GLU A N 1
ATOM 1025 C CA . GLU A 1 127 ? -14.750 1.520 19.477 1.00 94.94 127 GLU A CA 1
ATOM 1026 C C . GLU A 1 127 ? -13.764 0.505 18.863 1.00 94.94 127 GLU A C 1
ATOM 1028 O O . GLU A 1 127 ? -13.044 0.787 17.905 1.00 94.94 127 GLU A O 1
ATOM 1033 N N . MET A 1 128 ? -13.623 -0.657 19.514 1.00 94.44 128 MET A N 1
ATOM 1034 C CA . MET A 1 128 ? -12.562 -1.625 19.194 1.00 94.44 128 MET A CA 1
ATOM 1035 C C . MET A 1 128 ? -12.791 -2.358 17.867 1.00 94.44 128 MET A C 1
ATOM 1037 O O . MET A 1 128 ? -11.818 -2.645 17.172 1.00 94.44 128 MET A O 1
ATOM 1041 N N . ASP A 1 129 ? -14.047 -2.637 17.515 1.00 91.75 129 ASP A N 1
ATOM 1042 C CA . ASP A 1 129 ? -14.401 -3.321 16.268 1.00 91.75 129 ASP A CA 1
ATOM 1043 C C . ASP A 1 129 ? -14.104 -2.403 15.066 1.00 91.75 129 ASP A C 1
ATOM 1045 O O . ASP A 1 129 ? -13.309 -2.772 14.202 1.00 91.75 129 ASP A O 1
ATOM 1049 N N . ASP A 1 130 ? -14.582 -1.152 15.097 1.00 91.19 130 ASP A N 1
ATOM 1050 C CA . ASP A 1 130 ? -14.210 -0.083 14.159 1.00 91.19 130 ASP A CA 1
ATOM 1051 C C . ASP A 1 130 ? -12.682 0.117 14.069 1.00 91.19 130 ASP A C 1
ATOM 1053 O O . ASP A 1 130 ? -12.132 0.258 12.976 1.00 91.19 130 ASP A O 1
ATOM 1057 N N . PHE A 1 131 ? -11.951 0.108 15.196 1.00 96.06 131 PHE A N 1
ATOM 1058 C CA . PHE A 1 131 ? -10.481 0.190 15.174 1.00 96.06 131 PHE A CA 1
ATOM 1059 C C . PHE A 1 131 ? -9.853 -0.959 14.367 1.00 96.06 131 PHE A C 1
ATOM 1061 O O . PHE A 1 131 ? -8.868 -0.731 13.657 1.00 96.06 131 PHE A O 1
ATOM 1068 N N . ILE A 1 132 ? -10.396 -2.174 14.462 1.00 93.69 132 ILE A N 1
ATOM 1069 C CA . ILE A 1 132 ? -9.910 -3.341 13.717 1.00 93.69 132 ILE A CA 1
ATOM 1070 C C . ILE A 1 132 ? -10.274 -3.211 12.233 1.00 93.69 132 ILE A C 1
ATOM 1072 O O . ILE A 1 132 ? -9.371 -3.313 11.402 1.00 93.69 132 ILE A O 1
ATOM 1076 N N . GLU A 1 133 ? -11.533 -2.909 11.899 1.00 90.25 133 GLU A N 1
ATOM 1077 C CA . GLU A 1 133 ? -12.005 -2.723 10.515 1.00 90.25 133 GLU A CA 1
ATOM 1078 C C . GLU A 1 133 ? -11.168 -1.664 9.776 1.00 90.25 133 GLU A C 1
ATOM 1080 O O . GLU A 1 133 ? -10.564 -1.945 8.735 1.00 90.25 133 GLU A O 1
ATOM 1085 N N . TRP A 1 134 ? -11.041 -0.464 10.353 1.00 90.81 134 TRP A N 1
ATOM 1086 C CA . TRP A 1 134 ? -10.267 0.627 9.758 1.00 90.81 134 TRP A CA 1
ATOM 1087 C C . TRP A 1 134 ? -8.760 0.331 9.700 1.00 90.81 134 TRP A C 1
ATOM 1089 O O . TRP A 1 134 ? -8.080 0.788 8.778 1.00 90.81 134 TRP A O 1
ATOM 1099 N N . SER A 1 135 ? -8.216 -0.467 10.627 1.00 95.06 135 SER A N 1
ATOM 1100 C CA . SER A 1 135 ? -6.820 -0.928 10.537 1.00 95.06 135 SER A CA 1
ATOM 1101 C C . SER A 1 135 ? -6.620 -1.927 9.394 1.00 95.06 135 SER A C 1
ATOM 1103 O O . SER A 1 135 ? -5.607 -1.860 8.696 1.00 95.06 135 SER A O 1
ATOM 1105 N N . LEU A 1 136 ? -7.576 -2.836 9.174 1.00 91.25 136 LEU A N 1
ATOM 1106 C CA . LEU A 1 136 ? -7.530 -3.851 8.119 1.00 91.25 136 LEU A CA 1
ATOM 1107 C C . LEU A 1 136 ? -7.717 -3.246 6.718 1.00 91.25 136 LEU A C 1
ATOM 1109 O O . LEU A 1 136 ? -6.914 -3.528 5.825 1.00 91.25 136 LEU A O 1
ATOM 1113 N N . GLU A 1 137 ? -8.687 -2.348 6.522 1.00 89.56 137 GLU A N 1
ATOM 1114 C CA . GLU A 1 137 ? -8.797 -1.584 5.268 1.00 89.56 137 GLU A CA 1
ATOM 1115 C C . GLU A 1 137 ? -7.577 -0.664 5.068 1.00 89.56 137 GLU A C 1
ATOM 1117 O O . GLU A 1 137 ? -7.054 -0.579 3.957 1.00 89.56 137 GLU A O 1
ATOM 1122 N N . GLY A 1 138 ? -7.024 -0.075 6.137 1.00 91.44 138 GLY A N 1
ATOM 1123 C CA . GLY A 1 138 ? -5.744 0.639 6.091 1.00 91.44 138 GLY A CA 1
ATOM 1124 C C . GLY A 1 138 ? -4.592 -0.221 5.557 1.00 91.44 138 GLY A C 1
ATOM 1125 O O . GLY A 1 138 ? -3.840 0.231 4.690 1.00 91.44 138 GLY A O 1
ATOM 1126 N N . VAL A 1 139 ? -4.482 -1.483 5.993 1.00 94.56 139 VAL A N 1
ATOM 1127 C CA . VAL A 1 139 ? -3.497 -2.452 5.471 1.00 94.56 139 VAL A CA 1
ATOM 1128 C C . VAL A 1 139 ? -3.717 -2.750 3.982 1.00 94.56 139 VAL A C 1
ATOM 1130 O O . VAL A 1 139 ? -2.741 -2.874 3.239 1.00 94.56 139 VAL A O 1
ATOM 1133 N N . LEU A 1 140 ? -4.966 -2.790 3.503 1.00 89.44 140 LEU A N 1
ATOM 1134 C CA . LEU A 1 140 ? -5.282 -2.958 2.075 1.00 89.44 140 LEU A CA 1
ATOM 1135 C C . LEU A 1 140 ? -4.917 -1.740 1.200 1.00 89.44 140 LEU A C 1
ATOM 1137 O O . LEU A 1 140 ? -4.901 -1.865 -0.026 1.00 89.44 140 LEU A O 1
ATOM 1141 N N . ARG A 1 141 ? -4.596 -0.580 1.792 1.00 89.31 141 ARG A N 1
ATOM 1142 C CA . ARG A 1 141 ? -4.132 0.638 1.089 1.00 89.31 141 ARG A CA 1
ATOM 1143 C C . ARG A 1 141 ? -2.606 0.794 1.021 1.00 89.31 141 ARG A C 1
ATOM 1145 O O . ARG A 1 141 ? -2.131 1.823 0.527 1.00 89.31 141 ARG A O 1
ATOM 1152 N N . LEU A 1 142 ? -1.853 -0.176 1.541 1.00 92.06 142 LEU A N 1
ATOM 1153 C CA . LEU A 1 142 ? -0.390 -0.178 1.558 1.00 92.06 142 LEU A CA 1
ATOM 1154 C C . LEU A 1 142 ? 0.196 -1.009 0.404 1.00 92.06 142 LEU A C 1
ATOM 1156 O O . LEU A 1 142 ? -0.397 -1.979 -0.069 1.00 92.06 142 LEU A O 1
ATOM 1160 N N . TYR A 1 143 ? 1.399 -0.626 -0.015 1.00 90.12 143 TYR A N 1
ATOM 1161 C CA . TYR A 1 143 ? 2.154 -1.184 -1.139 1.00 90.12 143 TYR A CA 1
ATOM 1162 C C . TYR A 1 143 ? 3.543 -1.684 -0.728 1.00 90.12 143 TYR A C 1
ATOM 1164 O O . TYR A 1 143 ? 4.070 -2.592 -1.367 1.00 90.12 143 TYR A O 1
ATOM 1172 N N . SER A 1 144 ? 4.141 -1.093 0.310 1.00 92.75 144 SER A N 1
ATOM 1173 C CA . SER A 1 144 ? 5.453 -1.486 0.828 1.00 92.75 144 SER A CA 1
ATOM 1174 C C . SER A 1 144 ? 5.333 -2.673 1.788 1.00 92.75 144 SER A C 1
ATOM 1176 O O . SER A 1 144 ? 4.644 -2.580 2.808 1.00 92.75 144 SER A O 1
ATOM 1178 N N . ASP A 1 145 ? 6.065 -3.757 1.509 1.00 92.06 145 ASP A N 1
ATOM 1179 C CA . ASP A 1 145 ? 6.140 -4.965 2.346 1.00 92.06 145 ASP A CA 1
ATOM 1180 C C . ASP A 1 145 ? 6.316 -4.635 3.836 1.00 92.06 145 ASP A C 1
ATOM 1182 O O . ASP A 1 145 ? 5.530 -5.038 4.688 1.00 92.06 145 ASP A O 1
ATOM 1186 N N . LYS A 1 146 ? 7.318 -3.804 4.132 1.00 93.88 146 LYS A N 1
ATOM 1187 C CA . LYS A 1 146 ? 7.697 -3.340 5.471 1.00 93.88 146 LYS A CA 1
ATOM 1188 C C . LYS A 1 146 ? 6.568 -2.592 6.186 1.00 93.88 146 LYS A C 1
ATOM 1190 O O . LYS A 1 146 ? 6.447 -2.690 7.406 1.00 93.88 146 LYS A O 1
ATOM 1195 N N . LYS A 1 147 ? 5.745 -1.837 5.453 1.00 95.38 147 LYS A N 1
ATOM 1196 C CA . LYS A 1 147 ? 4.593 -1.106 6.007 1.00 95.38 147 LYS A CA 1
ATOM 1197 C C . LYS A 1 147 ? 3.432 -2.051 6.313 1.00 95.38 147 LYS A C 1
ATOM 1199 O O . LYS A 1 147 ? 2.846 -1.927 7.383 1.00 95.38 147 LYS A O 1
ATOM 1204 N N . ILE A 1 148 ? 3.157 -3.011 5.428 1.00 95.75 148 ILE A N 1
ATOM 1205 C CA . ILE A 1 148 ? 2.158 -4.073 5.641 1.00 95.75 148 ILE A CA 1
ATOM 1206 C C . ILE A 1 148 ? 2.550 -4.932 6.855 1.00 95.75 148 ILE A C 1
ATOM 1208 O O . ILE A 1 148 ? 1.743 -5.128 7.761 1.00 95.75 148 ILE A O 1
ATOM 1212 N N . GLU A 1 149 ? 3.811 -5.370 6.914 1.00 96.81 149 GLU A N 1
ATOM 1213 C CA . GLU A 1 149 ? 4.376 -6.147 8.025 1.00 96.81 149 GLU A CA 1
ATOM 1214 C C . GLU A 1 149 ? 4.300 -5.396 9.362 1.00 96.81 149 GLU A C 1
ATOM 1216 O O . GLU A 1 149 ? 3.866 -5.972 10.362 1.00 96.81 149 GLU A O 1
ATOM 1221 N N . SER A 1 150 ? 4.659 -4.106 9.385 1.00 97.25 150 SER A N 1
ATOM 1222 C CA . SER A 1 150 ? 4.575 -3.279 10.600 1.00 97.25 150 SER A CA 1
ATOM 1223 C C . SER A 1 150 ? 3.127 -3.104 11.064 1.00 97.25 150 SER A C 1
ATOM 1225 O O . SER A 1 150 ? 2.830 -3.360 12.226 1.00 97.25 150 SER A O 1
ATOM 1227 N N . ALA A 1 151 ? 2.210 -2.736 10.163 1.00 97.12 151 ALA A N 1
ATOM 1228 C CA . ALA A 1 151 ? 0.814 -2.469 10.512 1.00 97.12 151 ALA A CA 1
ATOM 1229 C C . ALA A 1 151 ? 0.084 -3.718 11.043 1.00 97.12 151 ALA A C 1
ATOM 1231 O O . ALA A 1 151 ? -0.653 -3.626 12.023 1.00 97.12 151 ALA A O 1
ATOM 1232 N N . LEU A 1 152 ? 0.333 -4.900 10.465 1.00 97.25 152 LEU A N 1
ATOM 1233 C CA . LEU A 1 152 ? -0.204 -6.161 10.993 1.00 97.25 152 LEU A CA 1
ATOM 1234 C C . LEU A 1 152 ? 0.427 -6.545 12.343 1.00 97.25 152 LEU A C 1
ATOM 1236 O O . LEU A 1 152 ? -0.278 -7.027 13.230 1.00 97.25 152 LEU A O 1
ATOM 1240 N N . SER A 1 153 ? 1.722 -6.273 12.539 1.00 97.38 153 SER A N 1
ATOM 1241 C CA . SER A 1 153 ? 2.410 -6.499 13.823 1.00 97.38 153 SER A CA 1
ATOM 1242 C C . SER A 1 153 ? 1.904 -5.569 14.937 1.00 97.38 153 SER A C 1
ATOM 1244 O O . SER A 1 153 ? 1.784 -5.987 16.086 1.00 97.38 153 SER A O 1
ATOM 1246 N N . GLU A 1 154 ? 1.575 -4.315 14.612 1.00 96.69 154 GLU A N 1
ATOM 1247 C CA . GLU A 1 154 ? 0.965 -3.347 15.538 1.00 96.69 154 GLU A CA 1
ATOM 1248 C C . GLU A 1 154 ? -0.503 -3.685 15.866 1.00 96.69 154 GLU A C 1
ATOM 1250 O O . GLU A 1 154 ? -1.009 -3.299 16.926 1.00 96.69 154 GLU A O 1
ATOM 1255 N N . LEU A 1 155 ? -1.174 -4.439 14.988 1.00 96.38 155 LEU A N 1
ATOM 1256 C CA . LEU A 1 155 ? -2.554 -4.895 15.151 1.00 96.38 155 LEU A CA 1
ATOM 1257 C C . LEU A 1 155 ? -2.669 -6.219 15.939 1.00 96.38 155 LEU A C 1
ATOM 1259 O O . LEU A 1 155 ? -3.643 -6.379 16.678 1.00 96.38 155 LEU A O 1
ATOM 1263 N N . GLU A 1 156 ? -1.678 -7.125 15.871 1.00 96.12 156 GLU A N 1
ATOM 1264 C CA . GLU A 1 156 ? -1.669 -8.427 16.583 1.00 96.12 156 GLU A CA 1
ATOM 1265 C C . GLU A 1 156 ? -2.108 -8.357 18.067 1.00 96.12 156 GLU A C 1
ATOM 1267 O O . GLU A 1 156 ? -2.937 -9.182 18.462 1.00 96.12 156 GLU A O 1
ATOM 1272 N N . PRO A 1 157 ? -1.651 -7.394 18.903 1.00 95.81 157 PRO A N 1
ATOM 1273 C CA . PRO A 1 157 ? -2.021 -7.337 20.324 1.00 95.81 157 PRO A CA 1
ATOM 1274 C C . PRO A 1 157 ? -3.508 -7.061 20.593 1.00 95.81 157 PRO A C 1
ATOM 1276 O O . PRO A 1 157 ? -3.976 -7.269 21.711 1.00 95.81 157 PRO A O 1
ATOM 1279 N N . PHE A 1 158 ? -4.233 -6.563 19.590 1.00 94.56 158 PHE A N 1
ATOM 1280 C CA . PHE A 1 158 ? -5.656 -6.221 19.656 1.00 94.56 158 PHE A CA 1
ATOM 1281 C C . PHE A 1 158 ? -6.505 -7.212 18.851 1.00 94.56 158 PHE A C 1
ATOM 1283 O O . PHE A 1 158 ? -7.645 -7.491 19.214 1.00 94.56 158 PHE A O 1
ATOM 1290 N N . TYR A 1 159 ? -5.931 -7.775 17.786 1.00 94.69 159 TYR A N 1
ATOM 1291 C CA . TYR A 1 159 ? -6.579 -8.714 16.884 1.00 94.69 159 TYR A CA 1
ATOM 1292 C C . TYR A 1 159 ? -5.625 -9.870 16.540 1.00 94.69 159 TYR A C 1
ATOM 1294 O O . TYR A 1 159 ? -4.867 -9.776 15.573 1.00 94.69 159 TYR A O 1
ATOM 1302 N N . PRO A 1 160 ? -5.652 -10.992 17.288 1.00 93.12 160 PRO A N 1
ATOM 1303 C CA . PRO A 1 160 ? -4.681 -12.081 17.119 1.00 93.12 160 PRO A CA 1
ATOM 1304 C C . PRO A 1 160 ? -4.632 -12.691 15.708 1.00 93.12 160 PRO A C 1
ATOM 1306 O O . PRO A 1 160 ? -3.580 -13.154 15.275 1.00 93.12 160 PRO A O 1
ATOM 1309 N N . LYS A 1 161 ? -5.737 -12.631 14.950 1.00 93.69 161 LYS A N 1
ATOM 1310 C CA . LYS A 1 161 ? -5.799 -13.035 13.532 1.00 93.69 161 LYS A CA 1
ATOM 1311 C C . LYS A 1 161 ? -4.890 -12.204 12.612 1.00 93.69 161 LYS A C 1
ATOM 1313 O O . LYS A 1 161 ? -4.498 -12.697 11.559 1.00 93.69 161 LYS A O 1
ATOM 1318 N N . ALA A 1 162 ? -4.483 -10.992 13.004 1.00 95.00 162 ALA A N 1
ATOM 1319 C CA . ALA A 1 162 ? -3.481 -10.221 12.263 1.00 95.00 162 ALA A CA 1
ATOM 1320 C C . ALA A 1 162 ? -2.140 -10.969 12.146 1.00 95.00 162 ALA A C 1
ATOM 1322 O O . ALA A 1 162 ? -1.430 -10.788 11.158 1.00 95.00 162 ALA A O 1
ATOM 1323 N N . LYS A 1 163 ? -1.834 -11.876 13.087 1.00 95.56 163 LYS A N 1
ATOM 1324 C CA . LYS A 1 163 ? -0.695 -12.796 12.988 1.00 95.56 163 LYS A CA 1
ATOM 1325 C C . LYS A 1 163 ? -0.840 -13.780 11.829 1.00 95.56 163 LYS A C 1
ATOM 1327 O O . LYS A 1 163 ? 0.089 -13.947 11.050 1.00 95.56 163 LYS A O 1
ATOM 1332 N N . GLU A 1 164 ? -2.013 -14.393 11.679 1.00 95.12 164 GLU A N 1
ATOM 1333 C CA . GLU A 1 164 ? -2.296 -15.333 10.586 1.00 95.12 164 GLU A CA 1
ATOM 1334 C C . GLU A 1 164 ? -2.214 -14.621 9.226 1.00 95.12 164 GLU A C 1
ATOM 1336 O O . GLU A 1 164 ? -1.626 -15.145 8.281 1.00 95.12 164 GLU A O 1
ATOM 1341 N N . LEU A 1 165 ? -2.725 -13.387 9.149 1.00 95.44 165 LEU A N 1
ATOM 1342 C CA . LEU A 1 165 ? -2.603 -12.518 7.974 1.00 95.44 165 LEU A CA 1
ATOM 1343 C C . LEU A 1 165 ? -1.142 -12.129 7.678 1.00 95.44 165 LEU A C 1
ATOM 1345 O O . LEU A 1 165 ? -0.752 -12.067 6.509 1.00 95.44 165 LEU A O 1
ATOM 1349 N N . LEU A 1 166 ? -0.323 -11.898 8.709 1.00 96.44 166 LEU A N 1
ATOM 1350 C CA . LEU A 1 166 ? 1.107 -11.608 8.580 1.00 96.44 166 LEU A CA 1
ATOM 1351 C C . LEU A 1 166 ? 1.892 -12.832 8.086 1.00 96.44 166 LEU A C 1
ATOM 1353 O O . LEU A 1 166 ? 2.648 -12.717 7.124 1.00 96.44 166 LEU A O 1
ATOM 1357 N N . ASP A 1 167 ? 1.675 -14.009 8.674 1.00 95.81 167 ASP A N 1
ATOM 1358 C CA . ASP A 1 167 ? 2.335 -15.257 8.270 1.00 95.81 167 ASP A CA 1
ATOM 1359 C C . ASP A 1 167 ? 1.977 -15.643 6.819 1.00 95.81 167 ASP A C 1
ATOM 1361 O O . ASP A 1 167 ? 2.849 -16.034 6.034 1.00 95.81 167 ASP A O 1
ATOM 1365 N N . GLN A 1 168 ? 0.714 -15.452 6.413 1.00 94.12 168 GLN A N 1
ATOM 1366 C CA . GLN A 1 168 ? 0.290 -15.592 5.015 1.00 94.12 168 GLN A CA 1
ATOM 1367 C C . GLN A 1 168 ? 0.997 -14.585 4.093 1.00 94.12 168 GLN A C 1
ATOM 1369 O O . GLN A 1 168 ? 1.476 -14.964 3.020 1.00 94.12 168 GLN A O 1
ATOM 1374 N N . TYR A 1 169 ? 1.106 -13.317 4.508 1.00 94.81 169 TYR A N 1
ATOM 1375 C CA . TYR A 1 169 ? 1.790 -12.284 3.729 1.00 94.81 169 TYR A CA 1
ATOM 1376 C C . TYR A 1 169 ? 3.283 -12.590 3.549 1.00 94.81 169 TYR A C 1
ATOM 1378 O O . TYR A 1 169 ? 3.805 -12.491 2.439 1.00 94.81 169 TYR A O 1
ATOM 1386 N N . LEU A 1 170 ? 3.959 -13.041 4.608 1.00 94.50 170 LEU A N 1
ATOM 1387 C CA . LEU A 1 170 ? 5.366 -13.444 4.575 1.00 94.50 170 LEU A CA 1
ATOM 1388 C C . LEU A 1 170 ? 5.594 -14.679 3.685 1.00 94.50 170 LEU A C 1
ATOM 1390 O O . LEU A 1 170 ? 6.592 -14.738 2.966 1.00 94.50 170 LEU A O 1
ATOM 1394 N N . SER A 1 171 ? 4.658 -15.634 3.662 1.00 92.56 171 SER A N 1
ATOM 1395 C CA . SER A 1 171 ? 4.689 -16.785 2.743 1.00 92.56 171 SER A CA 1
ATOM 1396 C C . SER A 1 171 ? 4.569 -16.364 1.268 1.00 92.56 171 SER A C 1
ATOM 1398 O O . SER A 1 171 ? 5.308 -16.849 0.402 1.00 92.56 171 SER A O 1
ATOM 1400 N N . LEU A 1 172 ? 3.691 -15.399 0.979 1.00 91.12 172 LEU A N 1
ATOM 1401 C CA . LEU A 1 172 ? 3.521 -14.796 -0.344 1.00 91.12 172 LEU A CA 1
ATOM 1402 C C . LEU A 1 172 ? 4.766 -14.000 -0.768 1.00 91.12 172 LEU A C 1
ATOM 1404 O O . LEU A 1 172 ? 5.268 -14.198 -1.876 1.00 91.12 172 LEU A O 1
ATOM 1408 N N . LYS A 1 173 ? 5.301 -13.153 0.120 1.00 90.00 173 LYS A N 1
ATOM 1409 C CA . LYS A 1 173 ? 6.546 -12.392 -0.075 1.00 90.00 173 LYS A CA 1
ATOM 1410 C C . LYS A 1 173 ? 7.713 -13.326 -0.394 1.00 90.00 173 LYS A C 1
ATOM 1412 O O . LYS A 1 173 ? 8.376 -13.167 -1.413 1.00 90.00 173 LYS A O 1
ATOM 1417 N N . LYS A 1 174 ? 7.887 -14.381 0.405 1.00 89.31 174 LYS A N 1
ATOM 1418 C CA . LYS A 1 174 ? 8.892 -15.417 0.152 1.00 89.31 174 LYS A CA 1
ATOM 1419 C C . LYS A 1 174 ? 8.687 -16.106 -1.200 1.00 89.31 174 LYS A C 1
ATOM 1421 O O . LYS A 1 174 ? 9.642 -16.276 -1.945 1.00 89.31 174 LYS A O 1
ATOM 1426 N N . THR A 1 175 ? 7.453 -16.464 -1.554 1.00 86.31 175 THR A N 1
ATOM 1427 C CA . THR A 1 175 ? 7.161 -17.095 -2.853 1.00 86.31 175 THR A CA 1
ATOM 1428 C C . THR A 1 175 ? 7.488 -16.160 -4.026 1.00 86.31 175 THR A C 1
ATOM 1430 O O . THR A 1 175 ? 7.955 -16.635 -5.060 1.00 86.31 175 THR A O 1
ATOM 1433 N N . ARG A 1 176 ? 7.290 -14.843 -3.878 1.00 84.94 176 ARG A N 1
ATOM 1434 C CA . ARG A 1 176 ? 7.672 -13.819 -4.867 1.00 84.94 176 ARG A CA 1
ATOM 1435 C C . ARG A 1 176 ? 9.191 -13.724 -5.040 1.00 84.94 176 ARG A C 1
ATOM 1437 O O . ARG A 1 176 ? 9.645 -13.580 -6.173 1.00 84.94 176 ARG A O 1
ATOM 1444 N N . ASP A 1 177 ? 9.941 -13.810 -3.944 1.00 84.25 177 ASP A N 1
ATOM 1445 C CA . ASP A 1 177 ? 11.386 -13.553 -3.923 1.00 84.25 177 ASP A CA 1
ATOM 1446 C C . ASP A 1 177 ? 12.236 -14.804 -4.235 1.00 84.25 177 ASP A C 1
ATOM 1448 O O . ASP A 1 177 ? 13.257 -14.689 -4.912 1.00 84.25 177 ASP A O 1
ATOM 1452 N N . ASP A 1 178 ? 11.795 -16.001 -3.827 1.00 85.94 178 ASP A N 1
ATOM 1453 C CA . ASP A 1 178 ? 12.509 -17.275 -4.048 1.00 85.94 178 ASP A CA 1
ATOM 1454 C C . ASP A 1 178 ? 12.263 -17.902 -5.445 1.00 85.94 178 ASP A C 1
ATOM 1456 O O . ASP A 1 178 ? 12.955 -18.847 -5.835 1.00 85.94 178 ASP A O 1
ATOM 1460 N N . SER A 1 179 ? 11.253 -17.446 -6.199 1.00 80.56 179 SER A N 1
ATOM 1461 C CA . SER A 1 179 ? 10.782 -18.138 -7.415 1.00 80.56 179 SER A CA 1
ATOM 1462 C C . SER A 1 179 ? 11.393 -17.634 -8.731 1.00 80.56 179 SER A C 1
ATOM 1464 O O . SER A 1 179 ? 11.854 -16.503 -8.858 1.00 80.56 179 SER A O 1
ATOM 1466 N N . ALA A 1 180 ? 11.319 -18.467 -9.776 1.00 76.69 180 ALA A N 1
ATOM 1467 C CA . ALA A 1 180 ? 11.667 -18.077 -11.144 1.00 76.69 180 ALA A CA 1
ATOM 1468 C C . ALA A 1 180 ? 10.485 -17.383 -11.867 1.00 76.69 180 ALA A C 1
ATOM 1470 O O . ALA A 1 180 ? 9.352 -17.872 -11.774 1.00 76.69 180 ALA A O 1
ATOM 1471 N N . PRO A 1 181 ? 10.716 -16.289 -12.628 1.00 70.38 181 PRO A N 1
ATOM 1472 C CA . PRO A 1 181 ? 9.660 -15.519 -13.289 1.00 70.38 181 PRO A CA 1
ATOM 1473 C C . PRO A 1 181 ? 9.055 -16.283 -14.470 1.00 70.38 181 PRO A C 1
ATOM 1475 O O . PRO A 1 181 ? 9.523 -16.201 -15.604 1.00 70.38 181 PRO A O 1
ATOM 1478 N N . THR A 1 182 ? 8.000 -17.039 -14.180 1.00 78.38 182 THR A N 1
ATOM 1479 C CA . THR A 1 182 ? 7.227 -17.833 -15.140 1.00 78.38 182 THR A CA 1
ATOM 1480 C C . THR A 1 182 ? 5.740 -17.566 -14.943 1.00 78.38 182 THR A C 1
ATOM 1482 O O . THR A 1 182 ? 5.303 -17.301 -13.821 1.00 78.38 182 THR A O 1
ATOM 1485 N N . ASP A 1 183 ? 4.949 -17.674 -16.010 1.00 78.19 183 ASP A N 1
ATOM 1486 C CA . ASP A 1 183 ? 3.512 -17.356 -15.980 1.00 78.19 183 ASP A CA 1
ATOM 1487 C C . ASP A 1 183 ? 2.753 -18.169 -14.913 1.00 78.19 183 ASP A C 1
ATOM 1489 O O . ASP A 1 183 ? 1.913 -17.631 -14.200 1.00 78.19 183 ASP A O 1
ATOM 1493 N N . SER A 1 184 ? 3.133 -19.437 -14.715 1.00 83.00 184 SER A N 1
ATOM 1494 C CA . SER A 1 184 ? 2.573 -20.317 -13.674 1.00 83.00 184 SER A CA 1
ATOM 1495 C C . SER A 1 184 ? 2.833 -19.814 -12.244 1.00 83.00 184 SER A C 1
ATOM 1497 O O . SER A 1 184 ? 1.959 -19.901 -11.383 1.00 83.00 184 SER A O 1
ATOM 1499 N N . VAL A 1 185 ? 4.011 -19.236 -11.980 1.00 78.38 185 VAL A N 1
ATOM 1500 C CA . VAL A 1 185 ? 4.315 -18.613 -10.679 1.00 78.38 185 VAL A CA 1
ATOM 1501 C C . VAL A 1 185 ? 3.553 -17.299 -10.518 1.00 78.38 185 VAL A C 1
ATOM 1503 O O . VAL A 1 185 ? 3.046 -17.012 -9.436 1.00 78.38 185 VAL A O 1
ATOM 1506 N N . LEU A 1 186 ? 3.437 -16.515 -11.590 1.00 76.19 186 LEU A N 1
ATOM 1507 C CA . LEU A 1 186 ? 2.721 -15.242 -11.584 1.00 76.19 186 LEU A CA 1
ATOM 1508 C C . LEU A 1 186 ? 1.218 -15.429 -11.329 1.00 76.19 186 LEU A C 1
ATOM 1510 O O . LEU A 1 186 ? 0.663 -14.719 -10.492 1.00 76.19 186 LEU A O 1
ATOM 1514 N N . ASP A 1 187 ? 0.573 -16.410 -11.970 1.00 80.19 187 ASP A N 1
ATOM 1515 C CA . ASP A 1 187 ? -0.827 -16.761 -11.699 1.00 80.19 187 ASP A CA 1
ATOM 1516 C C . ASP A 1 187 ? -1.017 -17.405 -10.310 1.00 80.19 187 ASP A C 1
ATOM 1518 O O . ASP A 1 187 ? -2.016 -17.111 -9.649 1.00 80.19 187 ASP A O 1
ATOM 1522 N N . LYS A 1 188 ? -0.051 -18.199 -9.809 1.00 85.75 188 LYS A N 1
ATOM 1523 C CA . LYS A 1 188 ? -0.065 -18.712 -8.422 1.00 85.75 188 LYS A CA 1
ATOM 1524 C C . LYS A 1 188 ? -0.049 -17.570 -7.404 1.00 85.75 188 LYS A C 1
ATOM 1526 O O . LYS A 1 188 ? -0.948 -17.487 -6.573 1.00 85.75 188 LYS A O 1
ATOM 1531 N N . LEU A 1 189 ? 0.934 -16.674 -7.490 1.00 82.31 189 LEU A N 1
ATOM 1532 C CA . LEU A 1 189 ? 1.075 -15.529 -6.583 1.00 82.31 189 LEU A CA 1
ATOM 1533 C C . LEU A 1 189 ? -0.142 -14.598 -6.628 1.00 82.31 189 LEU A C 1
ATOM 1535 O O . LEU A 1 189 ? -0.531 -14.014 -5.620 1.00 82.31 189 LEU A O 1
ATOM 1539 N N . LYS A 1 190 ? -0.771 -14.478 -7.798 1.00 82.31 190 LYS A N 1
ATOM 1540 C CA . LYS A 1 190 ? -2.038 -13.771 -8.007 1.00 82.31 190 LYS A CA 1
ATOM 1541 C C . LYS A 1 190 ? -3.209 -14.428 -7.277 1.00 82.31 190 LYS A C 1
ATOM 1543 O O . LYS A 1 190 ? -3.975 -13.715 -6.633 1.00 82.31 190 LYS A O 1
ATOM 1548 N N . ALA A 1 191 ? -3.332 -15.753 -7.329 1.00 85.38 191 ALA A N 1
ATOM 1549 C CA . ALA A 1 191 ? -4.323 -16.476 -6.535 1.00 85.38 191 ALA A CA 1
ATOM 1550 C C .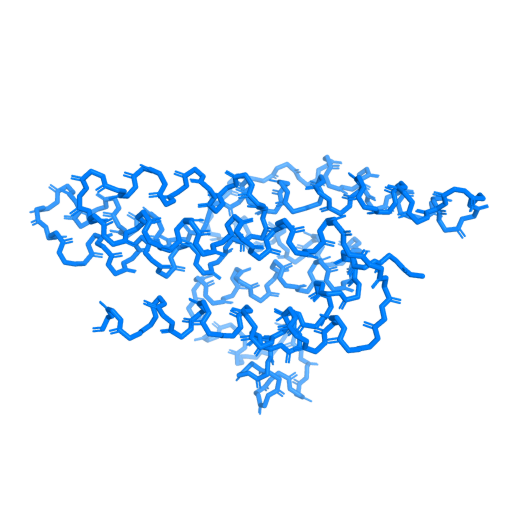 ALA A 1 191 ? -4.052 -16.328 -5.026 1.00 85.38 191 ALA A C 1
ATOM 1552 O O . ALA A 1 191 ? -4.972 -16.028 -4.272 1.00 85.38 191 ALA A O 1
ATOM 1553 N N . GLU A 1 192 ? -2.792 -16.442 -4.594 1.00 88.75 192 GLU A N 1
ATOM 1554 C CA . GLU A 1 192 ? -2.393 -16.277 -3.188 1.00 88.75 192 GLU A CA 1
ATOM 1555 C C . GLU A 1 192 ? -2.636 -14.845 -2.677 1.00 88.75 192 GLU A C 1
ATOM 1557 O O . GLU A 1 192 ? -3.149 -14.672 -1.573 1.00 88.75 192 GLU A O 1
ATOM 1562 N N . LYS A 1 193 ? -2.364 -13.804 -3.482 1.00 87.81 193 LYS A N 1
ATOM 1563 C CA . LYS A 1 193 ? -2.680 -12.416 -3.102 1.00 87.81 193 LYS A CA 1
ATOM 1564 C C . LYS A 1 193 ? -4.182 -12.163 -3.045 1.00 87.81 193 LYS A C 1
ATOM 1566 O O . LYS A 1 193 ? -4.616 -11.443 -2.151 1.00 87.81 193 LYS A O 1
ATOM 1571 N N . GLN A 1 194 ? -4.964 -12.725 -3.970 1.00 88.50 194 GLN A N 1
ATOM 1572 C CA . GLN A 1 194 ? -6.420 -12.580 -3.934 1.00 88.50 194 GLN A CA 1
ATOM 1573 C C . GLN A 1 194 ? -7.005 -13.259 -2.694 1.00 88.50 194 GLN A C 1
ATOM 1575 O O . GLN A 1 194 ? -7.738 -12.605 -1.963 1.00 88.50 194 GLN A O 1
ATOM 1580 N N . ALA A 1 195 ? -6.596 -14.498 -2.400 1.00 89.38 195 ALA A N 1
ATOM 1581 C CA . ALA A 1 195 ? -7.020 -15.217 -1.200 1.00 89.38 195 ALA A CA 1
ATOM 1582 C C . ALA A 1 195 ? -6.640 -14.471 0.093 1.00 89.38 195 ALA A C 1
ATOM 1584 O O . ALA A 1 195 ? -7.418 -14.457 1.036 1.00 89.38 195 ALA A O 1
ATOM 1585 N N . TRP A 1 196 ? -5.488 -13.792 0.131 1.00 92.56 196 TRP A N 1
ATOM 1586 C CA . TRP A 1 196 ? -5.093 -12.937 1.258 1.00 92.56 196 TRP A CA 1
ATOM 1587 C C . TRP A 1 196 ? -5.959 -11.670 1.390 1.00 92.56 196 TRP A C 1
ATOM 1589 O O . TRP A 1 196 ? -6.319 -11.281 2.496 1.00 92.56 196 TRP A O 1
ATOM 1599 N N . VAL A 1 197 ? -6.330 -11.024 0.277 1.00 88.88 197 VAL A N 1
ATOM 1600 C CA . VAL A 1 197 ? -7.254 -9.869 0.288 1.00 88.88 197 VAL A CA 1
ATOM 1601 C C . VAL A 1 197 ? -8.679 -10.298 0.662 1.00 88.88 197 VAL A C 1
ATOM 1603 O O . VAL A 1 197 ? -9.381 -9.555 1.342 1.00 88.88 197 VAL A O 1
ATOM 1606 N N . GLU A 1 198 ? -9.107 -11.490 0.246 1.00 86.88 198 GLU A N 1
ATOM 1607 C CA . GLU A 1 198 ? -10.379 -12.099 0.648 1.00 86.88 198 GLU A CA 1
ATOM 1608 C C . GLU A 1 198 ? -10.354 -12.474 2.135 1.00 86.88 198 GLU A C 1
ATOM 1610 O O . GLU A 1 198 ? -11.259 -12.078 2.858 1.00 86.88 198 GLU A O 1
ATOM 1615 N N . ALA A 1 199 ? -9.273 -13.081 2.636 1.00 87.94 199 ALA A N 1
ATOM 1616 C CA . ALA A 1 199 ? -9.096 -13.392 4.055 1.00 87.94 199 ALA A CA 1
ATOM 1617 C C . ALA A 1 199 ? -9.082 -12.150 4.964 1.00 87.94 199 ALA A C 1
ATOM 1619 O O . ALA A 1 199 ? -9.454 -12.263 6.124 1.00 87.94 199 ALA A O 1
ATOM 1620 N N . ILE A 1 200 ? -8.692 -10.969 4.468 1.00 85.69 200 ILE A N 1
ATOM 1621 C CA . ILE A 1 200 ? -8.852 -9.703 5.207 1.00 85.69 200 ILE A CA 1
ATOM 1622 C C . ILE A 1 200 ? -10.320 -9.244 5.224 1.00 85.69 200 ILE A C 1
ATOM 1624 O O . ILE A 1 200 ? -10.763 -8.661 6.206 1.00 85.69 200 ILE A O 1
ATOM 1628 N N . ARG A 1 201 ? -11.083 -9.509 4.158 1.00 77.69 201 ARG A N 1
ATOM 1629 C CA . ARG A 1 201 ? -12.465 -9.028 3.980 1.00 77.69 201 ARG A CA 1
ATOM 1630 C C . ARG A 1 201 ? -13.549 -9.958 4.508 1.00 77.69 201 ARG A C 1
ATOM 1632 O O . ARG A 1 201 ? -14.619 -9.476 4.832 1.00 77.69 201 ARG A O 1
ATOM 1639 N N . GLU A 1 202 ? -13.287 -11.256 4.631 1.00 74.25 202 GLU A N 1
ATOM 1640 C CA . GLU A 1 202 ? -14.168 -12.216 5.326 1.00 74.25 202 GLU A CA 1
ATOM 1641 C C . GLU A 1 202 ? -14.131 -12.052 6.862 1.00 74.25 202 GLU A C 1
ATOM 1643 O O . GLU A 1 202 ? -14.695 -12.859 7.605 1.00 74.25 202 GLU A O 1
ATOM 1648 N N . LEU A 1 203 ? -13.425 -11.026 7.342 1.00 59.34 203 LEU A N 1
ATOM 1649 C CA . LEU A 1 203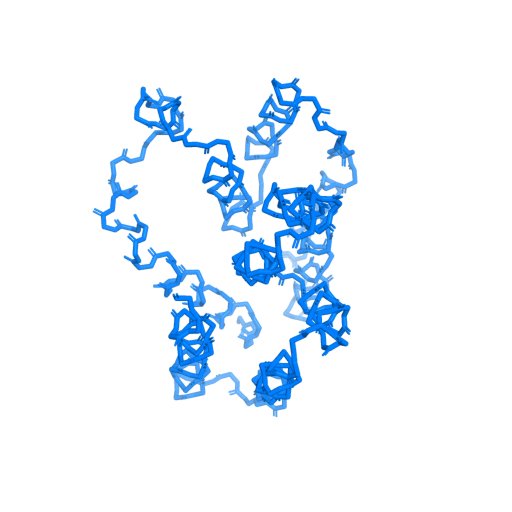 ? -13.219 -10.693 8.747 1.00 59.34 203 LEU A CA 1
ATOM 1650 C C . LEU A 1 203 ? -13.875 -9.367 9.170 1.00 59.34 203 LEU A C 1
ATOM 1652 O O . LEU A 1 203 ? -13.826 -9.061 10.364 1.00 59.34 203 LEU A O 1
ATOM 1656 N N . ASN A 1 204 ? -14.504 -8.664 8.219 1.00 47.28 204 ASN A N 1
ATOM 1657 C CA . ASN A 1 204 ? -15.372 -7.497 8.400 1.00 47.28 204 ASN A CA 1
ATOM 1658 C C . ASN A 1 204 ? -16.830 -7.904 8.094 1.00 47.28 204 ASN A C 1
ATOM 1660 O O . ASN A 1 204 ? -17.722 -7.553 8.894 1.00 47.28 204 ASN A O 1
#

pLDDT: mean 81.63, std 16.32, range [36.31, 97.38]

Secondary structure (DSSP, 8-state):
--HHHHHHHHHHHHHHHHHHHHHTS--TTSTTGGGS-HHHHHHHHHHHHHHS--HHHHHHHHHHHHHTT----HHHHHHHHHHHHHHTT-TTHHHHHHHHHHHHHHHHTTS--HHHHHHHHHHHHT-HHHHHHHHHHHHHT---HHHHHHHHHHHTTT-THHHHHHHHHHHHHHHHHHS---HHHHHHHHHHHHHHHHHHHTT-

Sequence (204 aa):
MSLTVVFTALVFFIIGRSILLRWRAGRLDAAEFKQLEPAVQLAVLKERLLELPSERNLQNIESFAKENGLATDINSYRQLIQEQMQLSKEKEAMALDNLLYERQTEWIDSITPFEFSLAKEAKEKGEMDDFIEWSLEGVLRLYSDKKIESALSELEPFYPKAKELLDQYLSLKKTRDDSAPTDSVLDKLKAEKQAWVEAIRELN